Protein AF-0000000071102328 (afdb_homodimer)

pLDDT: mean 79.52, std 20.7, range [29.45, 98.06]

Sequence (268 aa):
MTSYRLHPMVTSLVLTVLVLYITIWPTRVEANGRLGCHVRQYLQYKAEKPGCRPQNLVLDACFGRCDTYEVPELEFPFKSSHHEMCSYHQVQLATIELDDCDPGVNRTYTYRNAKSCKCRNCTPFNTFCFGLSLMTSYRLHPMVTSLVLTVLVLYITIWPTRVEANGRLGCHVRQYLQYKAEKPGCRPQNLVLDACFGRCDTYEVPELEFPFKSSHHEMCSYHQVQLATIELDDCDPGVNRTYTYRNAKSCKCRNCTPFNTFCFGLSL

Secondary structure (DSSP, 8-state):
-------HHHHHHHHHHHHHHHH-S---------SEEEEEEEEEEEE--TTB--EEEEEEEEEEEEEEEEEE-SSTTSEEEEEEEEEEEEEEEEEEE-SSB-TT---EEEEEEEEEEEEEE--TTTTSB-----/-------HHHHHHHHHHHHHHHH-S---------SEEEEEEEEEEEE--TTB--EEEEEEEEEEEEEEEEEE-SSTTSEEEEEEEEEEEEEEEEEEE-SSB-TT---EEEEEEEEEEEEEE--TTTTSB-----

Nearest PDB structures (foldseek):
  8enf-assembly1_A  TM=7.183E-01  e=6.964E-04  Caenorhabditis elegans
  4nt5-assembly1_A-2  TM=7.684E-01  e=9.648E-04  Homo sapiens
  8enf-assembly1_B  TM=7.354E-01  e=3.437E-04  Caenorhabditis elegans
  8end-assembly1_B  TM=7.323E-01  e=6.596E-04  Caenorhabditis elegans
  5hk5-assembly2_E  TM=6.810E-01  e=1.136E-03  Mus musculus

Solvent-accessible surface area (backbone atoms only — not comparable to full-atom values): 15076 Å² total; per-residue (Å²): 135,84,78,81,75,74,56,70,65,60,55,48,50,51,48,51,51,51,50,50,54,59,62,62,43,73,70,72,68,71,64,78,72,54,85,36,37,35,68,39,81,37,69,84,42,68,49,75,50,95,67,36,58,72,42,80,40,79,38,34,19,18,40,23,27,21,62,15,25,25,40,73,41,91,54,92,88,39,49,47,56,46,50,30,32,16,28,77,66,38,75,39,82,45,77,47,72,56,63,71,51,45,92,89,54,82,42,72,43,76,46,67,26,42,72,35,35,33,65,35,73,45,29,59,88,76,52,34,13,49,36,67,75,123,134,84,75,79,72,72,56,69,64,58,56,48,51,51,49,50,52,49,50,49,55,60,63,61,43,75,70,72,68,71,62,78,70,54,84,36,36,36,68,38,80,36,68,83,42,66,50,76,49,94,68,37,56,73,42,79,39,78,38,36,19,18,40,25,28,19,62,16,25,25,40,71,41,90,54,92,89,38,50,47,54,46,47,29,31,16,28,77,66,37,74,40,84,43,76,46,71,57,63,71,52,45,91,89,53,83,42,72,44,76,47,66,26,42,73,34,35,33,64,37,74,44,29,59,86,77,50,33,12,47,41,65,74,121

InterPro domains:
  IPR001545 Gonadotropin, beta subunit [PTHR11515] (10-131)
  IPR001545 Gonadotropin, beta subunit [SM00068] (33-134)
  IPR001545 Gonadotropin, beta subunit [cd00069] (37-132)
  IPR006208 Glycoprotein hormone subunit beta [PF00007] (37-131)
  IPR029034 Cystine-knot cytokine [G3DSA:2.10.90.10] (30-133)
  IPR029034 Cystine-knot cytokine [SSF57501] (33-132)

Organism: Strongylocentrotus purpuratus (NCBI:txid7668)

Foldseek 3Di:
DPPPPDDPVVVVVVVVVVVVVVVPPPPPPCPVLPAWKWKDKDFADWDDDPQFDIDTDIAIAMDHDWDKDKDADDDPVRIAIWDWDKHADDKDKDWDFGPGGDPPDGRIDIDIHRPTIGTDTDPCVGNNDPRPPD/DPPPPDPPVVVVVVVVVVVVVVVPPPPPPCPVLDAWKWKDWDFADWDDDPQFDIDTDIAIAMDHDDDKDKDADDDPVRIAIWDWDKHADDKDKDWDFGPGGDPPDGRIDIDIHRPTIGTDTDPCVGNNDPRPPD

Radius of gyration: 29.56 Å; Cα contacts (8 Å, |Δi|>4): 550; chains: 2; bounding box: 39×87×91 Å

Structure (mmCIF, N/CA/C/O backbone):
data_AF-0000000071102328-model_v1
#
loop_
_entity.id
_entity.type
_entity.pdbx_description
1 polymer 'Putative glycoprotein hormone-beta5'
#
loop_
_atom_site.group_PDB
_atom_site.id
_atom_site.type_symbol
_atom_site.label_atom_id
_atom_site.label_alt_id
_atom_site.label_comp_id
_atom_site.label_asym_id
_atom_site.label_entity_id
_atom_site.label_seq_id
_atom_site.pdbx_PDB_ins_code
_atom_site.Cartn_x
_atom_site.Cartn_y
_atom_site.Cartn_z
_atom_site.occupancy
_atom_site.B_iso_or_equiv
_atom_site.auth_seq_id
_atom_site.auth_comp_id
_atom_site.auth_asym_id
_atom_site.auth_atom_id
_atom_site.pdbx_PDB_model_num
ATOM 1 N N . MET A 1 1 ? 1.504 44.719 -55.875 1 35.31 1 MET A N 1
ATOM 2 C CA . MET A 1 1 ? 1.487 44.25 -54.5 1 35.31 1 MET A CA 1
ATOM 3 C C . MET A 1 1 ? 0.057 44.094 -54 1 35.31 1 MET A C 1
ATOM 5 O O . MET A 1 1 ? -0.632 45.062 -53.719 1 35.31 1 MET A O 1
ATOM 9 N N . THR A 1 2 ? -0.724 43.188 -54.562 1 44.22 2 THR A N 1
ATOM 10 C CA . THR A 1 2 ? -2.117 42.844 -54.312 1 44.22 2 THR A CA 1
ATOM 11 C C . THR A 1 2 ? -2.289 42.312 -52.875 1 44.22 2 THR A C 1
ATOM 13 O O . THR A 1 2 ? -1.657 41.344 -52.5 1 44.22 2 THR A O 1
ATOM 16 N N . SER A 1 3 ? -2.572 43.219 -51.906 1 45.94 3 SER A N 1
ATOM 17 C CA . SER A 1 3 ? -2.887 43 -50.5 1 45.94 3 SER A CA 1
ATOM 18 C C . SER A 1 3 ? -4.094 42.062 -50.375 1 45.94 3 SER A C 1
ATOM 20 O O . SER A 1 3 ? -5.164 42.344 -50.906 1 45.94 3 SER A O 1
ATOM 22 N N . TYR A 1 4 ? -3.906 40.781 -50.469 1 48.66 4 TYR A N 1
ATOM 23 C CA . TYR A 1 4 ? -4.926 39.812 -50.094 1 48.66 4 TYR A CA 1
ATOM 24 C C . TYR A 1 4 ? -5.496 40.125 -48.719 1 48.66 4 TYR A C 1
ATOM 26 O O . TYR A 1 4 ? -4.781 40.062 -47.719 1 48.66 4 TYR A O 1
ATOM 34 N N . ARG A 1 5 ? -6.457 41.125 -48.594 1 51.16 5 ARG A N 1
ATOM 35 C CA . ARG A 1 5 ? -7.227 41.438 -47.375 1 51.16 5 ARG A CA 1
ATOM 36 C C . ARG A 1 5 ? -8.031 40.219 -46.938 1 51.16 5 ARG A C 1
ATOM 38 O O . ARG A 1 5 ? -8.922 39.75 -47.656 1 51.16 5 ARG A O 1
ATOM 45 N N . LEU A 1 6 ? -7.496 39.375 -46.25 1 55.34 6 LEU A N 1
ATOM 46 C CA . LEU A 1 6 ? -8.25 38.312 -45.594 1 55.34 6 LEU A CA 1
ATOM 47 C C . LEU A 1 6 ? -9.492 38.875 -44.906 1 55.34 6 LEU A C 1
ATOM 49 O O . LEU A 1 6 ? -9.445 39.938 -44.281 1 55.34 6 LEU A O 1
ATOM 53 N N . HIS A 1 7 ? -10.594 38.5 -45.406 1 63.38 7 HIS A N 1
ATOM 54 C CA . HIS A 1 7 ? -11.883 38.938 -44.875 1 63.38 7 HIS A CA 1
ATOM 55 C C . HIS A 1 7 ? -11.922 38.844 -43.344 1 63.38 7 HIS A C 1
ATOM 57 O O . HIS A 1 7 ? -11.492 37.812 -42.781 1 63.38 7 HIS A O 1
ATOM 63 N N . PRO A 1 8 ? -12.25 39.969 -42.625 1 76.12 8 PRO A N 1
ATOM 64 C CA . PRO A 1 8 ? -12.289 40.094 -41.188 1 76.12 8 PRO A CA 1
ATOM 65 C C . PRO A 1 8 ? -13.117 38.969 -40.531 1 76.12 8 PRO A C 1
ATOM 67 O O . PRO A 1 8 ? -12.836 38.562 -39.406 1 76.12 8 PRO A O 1
ATOM 70 N N . MET A 1 9 ? -13.953 38.312 -41.281 1 67.94 9 MET A N 1
ATOM 71 C CA . MET A 1 9 ? -14.805 37.281 -40.719 1 67.94 9 MET A CA 1
ATOM 72 C C . MET A 1 9 ? -14.023 35.969 -40.531 1 67.94 9 MET A C 1
ATOM 74 O O . MET A 1 9 ? -14.211 35.281 -39.531 1 67.94 9 MET A O 1
ATOM 78 N N . VAL A 1 10 ? -13.141 35.75 -41.531 1 69.62 10 VAL A N 1
ATOM 79 C CA . VAL A 1 10 ? -12.367 34.531 -41.438 1 69.62 10 VAL A CA 1
ATOM 80 C C . VAL A 1 10 ? -11.336 34.625 -40.312 1 69.62 10 VAL A C 1
ATOM 82 O O . VAL A 1 10 ? -11.109 33.656 -39.594 1 69.62 10 VAL A O 1
ATOM 85 N N . THR A 1 11 ? -10.82 35.875 -40.156 1 73.38 11 THR A N 1
ATOM 86 C CA . THR A 1 11 ? -9.844 36.062 -39.094 1 73.38 11 THR A CA 1
ATOM 87 C C . THR A 1 11 ? -10.508 35.969 -37.719 1 73.38 11 THR A C 1
ATOM 89 O O . THR A 1 11 ? -9.93 35.406 -36.781 1 73.38 11 THR A O 1
ATOM 92 N N . SER A 1 12 ? -11.703 36.406 -37.656 1 75.5 12 SER A N 1
ATOM 93 C CA . SER A 1 12 ? -12.438 36.312 -36.406 1 75.5 12 SER A CA 1
ATOM 94 C C . SER A 1 12 ? -12.812 34.875 -36.062 1 75.5 12 SER A C 1
ATOM 96 O O . SER A 1 12 ? -12.727 34.469 -34.906 1 75.5 12 SER A O 1
ATOM 98 N N . LEU A 1 13 ? -13.133 34.125 -37.094 1 70.19 13 LEU A N 1
ATOM 99 C CA . LEU A 1 13 ? -13.508 32.75 -36.875 1 70.19 13 LEU A CA 1
ATOM 100 C C . LEU A 1 13 ? -12.305 31.906 -36.469 1 70.19 13 LEU A C 1
ATOM 102 O O . LEU A 1 13 ? -12.406 31.062 -35.562 1 70.19 13 LEU A O 1
ATOM 106 N N . VAL A 1 14 ? -11.164 32.219 -37 1 66.5 14 VAL A N 1
ATOM 107 C CA . VAL A 1 14 ? -9.93 31.531 -36.656 1 66.5 14 VAL A CA 1
ATOM 108 C C . VAL A 1 14 ? -9.516 31.891 -35.219 1 66.5 14 VAL A C 1
ATOM 110 O O . VAL A 1 14 ? -9.109 31.016 -34.469 1 66.5 14 VAL A O 1
ATOM 113 N N . LEU A 1 15 ? -9.75 33.125 -34.906 1 70.5 15 LEU A N 1
ATOM 114 C CA . LEU A 1 15 ? -9.398 33.562 -33.562 1 70.5 15 LEU A CA 1
ATOM 115 C C . LEU A 1 15 ? -10.328 32.938 -32.531 1 70.5 15 LEU A C 1
ATOM 117 O O . LEU A 1 15 ? -9.883 32.5 -31.453 1 70.5 15 LEU A O 1
ATOM 121 N N . THR A 1 16 ? -11.578 32.844 -32.875 1 72 16 THR A N 1
ATOM 122 C CA . THR A 1 16 ? -12.547 32.219 -31.969 1 72 16 THR A CA 1
ATOM 123 C C . THR A 1 16 ? -12.273 30.734 -31.812 1 72 16 THR A C 1
ATOM 125 O O . THR A 1 16 ? -12.344 30.188 -30.703 1 72 16 THR A O 1
ATOM 128 N N . VAL A 1 17 ? -11.938 30.078 -32.844 1 63.31 17 VAL A N 1
ATOM 129 C CA . VAL A 1 17 ? -11.625 28.656 -32.781 1 63.31 17 VAL A CA 1
ATOM 130 C C . VAL A 1 17 ? -10.328 28.438 -32 1 63.31 17 VAL A C 1
ATOM 132 O O . VAL A 1 17 ? -10.227 27.5 -31.219 1 63.31 17 VAL A O 1
ATOM 135 N N . LEU A 1 18 ? -9.375 29.344 -32.156 1 60.31 18 LEU A N 1
ATOM 136 C CA . LEU A 1 18 ? -8.125 29.281 -31.406 1 60.31 18 LEU A CA 1
ATOM 137 C C . LEU A 1 18 ? -8.383 29.516 -29.922 1 60.31 18 LEU A C 1
ATOM 139 O O . LEU A 1 18 ? -7.828 28.812 -29.078 1 60.31 18 LEU A O 1
ATOM 143 N N . VAL A 1 19 ? -9.242 30.438 -29.531 1 59.91 19 VAL A N 1
ATOM 144 C CA . VAL A 1 19 ? -9.586 30.734 -28.141 1 59.91 19 VAL A CA 1
ATOM 145 C C . VAL A 1 19 ? -10.375 29.562 -27.547 1 59.91 19 VAL A C 1
ATOM 147 O O . VAL A 1 19 ? -10.125 29.156 -26.406 1 59.91 19 VAL A O 1
ATOM 150 N N . LEU A 1 20 ? -11.289 29.016 -28.266 1 56.88 20 LEU A N 1
ATOM 151 C CA . LEU A 1 20 ? -12.039 27.859 -27.797 1 56.88 20 LEU A CA 1
ATOM 152 C C . LEU A 1 20 ? -11.125 26.656 -27.609 1 56.88 20 LEU A C 1
ATOM 154 O O . LEU A 1 20 ? -11.281 25.906 -26.641 1 56.88 20 LEU A O 1
ATOM 158 N N . TYR A 1 21 ? -10.203 26.531 -28.516 1 52.28 21 TYR A N 1
ATOM 159 C CA . TYR A 1 21 ? -9.219 25.453 -28.359 1 52.28 21 TYR A CA 1
ATOM 160 C C . TYR A 1 21 ? -8.352 25.672 -27.125 1 52.28 21 TYR A C 1
ATOM 162 O O . TYR A 1 21 ? -8.039 24.719 -26.406 1 52.28 21 TYR A O 1
ATOM 170 N N . ILE A 1 22 ? -8.008 26.891 -26.797 1 51.34 22 ILE A N 1
ATOM 171 C CA . ILE A 1 22 ? -7.188 27.219 -25.625 1 51.34 22 ILE A CA 1
ATOM 172 C C . ILE A 1 22 ? -8 27.016 -24.359 1 51.34 22 ILE A C 1
ATOM 174 O O . ILE A 1 22 ? -7.48 26.531 -23.344 1 51.34 22 ILE A O 1
ATOM 178 N N . THR A 1 23 ? -9.227 27.422 -24.406 1 48.41 23 THR A N 1
ATOM 179 C CA . THR A 1 23 ? -10.008 27.328 -23.172 1 48.41 23 THR A CA 1
ATOM 180 C C . THR A 1 23 ? -10.422 25.891 -22.906 1 48.41 23 THR A C 1
ATOM 182 O O . THR A 1 23 ? -10.688 25.516 -21.766 1 48.41 23 THR A O 1
ATOM 185 N N . ILE A 1 24 ? -10.75 25.219 -23.969 1 45.81 24 ILE A N 1
ATOM 186 C CA . ILE A 1 24 ? -11.109 23.828 -23.734 1 45.81 24 ILE A CA 1
ATOM 187 C C . ILE A 1 24 ? -9.875 23.031 -23.328 1 45.81 24 ILE A C 1
ATOM 189 O O . ILE A 1 24 ? -9.422 22.156 -24.062 1 45.81 24 ILE A O 1
ATOM 193 N N . TRP A 1 25 ? -8.789 23.688 -23.094 1 38.78 25 TRP A N 1
ATOM 194 C CA . TRP A 1 25 ? -7.77 22.891 -22.406 1 38.78 25 TRP A CA 1
ATOM 195 C C . TRP A 1 25 ? -8.352 22.172 -21.203 1 38.78 25 TRP A C 1
ATOM 197 O O . TRP A 1 25 ? -9.039 22.797 -20.375 1 38.78 25 TRP A O 1
ATOM 207 N N . PRO A 1 26 ? -8.789 20.891 -21.391 1 38.91 26 PRO A N 1
ATOM 208 C CA . PRO A 1 26 ? -9.242 20.266 -20.141 1 38.91 26 PRO A CA 1
ATOM 209 C C . PRO A 1 26 ? -8.477 20.766 -18.922 1 38.91 26 PRO A C 1
ATOM 211 O O . PRO A 1 26 ? -7.258 20.953 -18.984 1 38.91 26 PRO A O 1
ATOM 214 N N . THR A 1 27 ? -8.961 21.688 -18.172 1 36.91 27 THR A N 1
ATOM 215 C CA . THR A 1 27 ? -8.453 21.766 -16.812 1 36.91 27 THR A CA 1
ATOM 216 C C . THR A 1 27 ? -8.094 20.391 -16.281 1 36.91 27 THR A C 1
ATOM 218 O O . THR A 1 27 ? -8.922 19.469 -16.312 1 36.91 27 THR A O 1
ATOM 221 N N . ARG A 1 28 ? -6.918 19.906 -16.594 1 32.88 28 ARG A N 1
ATOM 222 C CA . ARG A 1 28 ? -6.414 18.781 -15.828 1 32.88 28 ARG A CA 1
ATOM 223 C C . ARG A 1 28 ? -6.926 18.812 -14.391 1 32.88 28 ARG A C 1
ATOM 225 O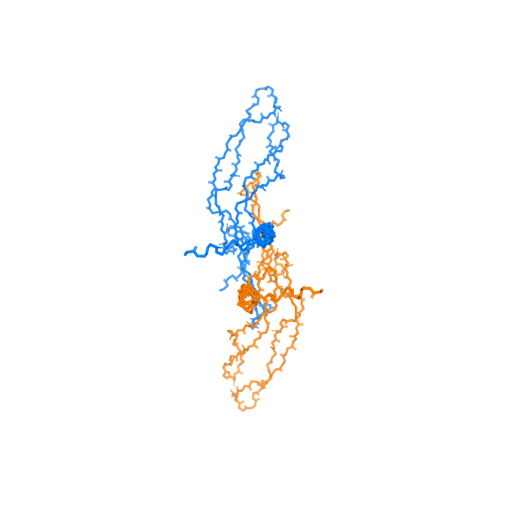 O . ARG A 1 28 ? -6.551 19.688 -13.617 1 32.88 28 ARG A O 1
ATOM 232 N N . VAL A 1 29 ? -8.297 18.812 -14.227 1 34.19 29 VAL A N 1
ATOM 233 C CA . VAL A 1 29 ? -8.57 18.453 -12.836 1 34.19 29 VAL A CA 1
ATOM 234 C C . VAL A 1 29 ? -7.422 17.609 -12.281 1 34.19 29 VAL A C 1
ATOM 236 O O . VAL A 1 29 ? -7.023 16.609 -12.883 1 34.19 29 VAL A O 1
ATOM 239 N N . GLU A 1 30 ? -6.535 18.234 -11.609 1 33.75 30 GLU A N 1
ATOM 240 C CA . GLU A 1 30 ? -5.602 17.5 -10.758 1 33.75 30 GLU A CA 1
ATOM 241 C C . GLU A 1 30 ? -6.305 16.391 -10 1 33.75 30 GLU A C 1
ATOM 243 O O . GLU A 1 30 ? -6.938 16.625 -8.969 1 33.75 30 GLU A O 1
ATOM 248 N N . ALA A 1 31 ? -7.324 15.781 -10.469 1 36.31 31 ALA A N 1
ATOM 249 C CA . ALA A 1 31 ? -7.598 14.539 -9.75 1 36.31 31 ALA A CA 1
ATOM 250 C C . ALA A 1 31 ? -6.316 13.953 -9.164 1 36.31 31 ALA A C 1
ATOM 252 O O . ALA A 1 31 ? -5.418 13.547 -9.898 1 36.31 31 ALA A O 1
ATOM 253 N N . ASN A 1 32 ? -5.707 14.578 -8.164 1 39 32 ASN A N 1
ATOM 254 C CA . ASN A 1 32 ? -4.465 14.125 -7.551 1 39 32 ASN A CA 1
ATOM 255 C C . ASN A 1 32 ? -4.332 12.609 -7.613 1 39 32 ASN A C 1
ATOM 257 O O . ASN A 1 32 ? -4.715 11.906 -6.672 1 39 32 ASN A O 1
ATOM 261 N N . GLY A 1 33 ? -5 12.016 -8.266 1 47.72 33 GLY A N 1
ATOM 262 C CA . GLY A 1 33 ? -4.715 10.648 -8.68 1 47.72 33 GLY A CA 1
ATOM 263 C C . GLY A 1 33 ? -3.248 10.414 -9 1 47.72 33 GLY A C 1
ATOM 264 O O . GLY A 1 33 ? -2.92 9.734 -9.969 1 47.72 33 GLY A O 1
ATOM 265 N N . ARG A 1 34 ? -2.518 11.305 -8.523 1 51 34 ARG A N 1
ATOM 266 C CA . ARG A 1 34 ? -1.099 11.352 -8.867 1 51 34 ARG A CA 1
ATOM 267 C C . ARG A 1 34 ? -0.396 10.055 -8.492 1 51 34 ARG A C 1
ATOM 269 O O . ARG A 1 34 ? -0.604 9.523 -7.395 1 51 34 ARG A O 1
ATOM 276 N N . LEU A 1 35 ? 0.006 9.438 -9.391 1 71.56 35 LEU A N 1
ATOM 277 C CA . LEU A 1 35 ? 0.948 8.344 -9.18 1 71.56 35 LEU A CA 1
ATOM 278 C C . LEU A 1 35 ? 2.084 8.781 -8.258 1 71.56 35 LEU A C 1
ATOM 280 O O . LEU A 1 35 ? 2.576 9.906 -8.359 1 71.56 35 LEU A O 1
ATOM 284 N N . GLY A 1 36 ? 2.17 7.977 -7.141 1 86.31 36 GLY A N 1
ATOM 285 C CA . GLY A 1 36 ? 3.285 8.195 -6.238 1 86.31 36 GLY A CA 1
ATOM 286 C C . GLY A 1 36 ? 2.852 8.633 -4.852 1 86.31 36 GLY A C 1
ATOM 287 O O . GLY A 1 36 ? 1.746 8.312 -4.41 1 86.31 36 GLY A O 1
ATOM 288 N N . CYS A 1 37 ? 3.68 9.188 -4.125 1 94.56 37 CYS A N 1
ATOM 289 C CA . CYS A 1 37 ? 3.574 9.57 -2.719 1 94.56 37 CYS A CA 1
ATOM 290 C C . CYS A 1 37 ? 3.932 11.039 -2.523 1 94.56 37 CYS A C 1
ATOM 292 O O . CYS A 1 37 ? 5.023 11.469 -2.896 1 94.56 37 CYS A O 1
ATOM 294 N N . HIS A 1 38 ? 2.928 11.852 -1.91 1 96.19 38 HIS A N 1
ATOM 295 C CA . HIS A 1 38 ? 3.088 13.305 -1.865 1 96.19 38 HIS A CA 1
ATOM 296 C C . HIS A 1 38 ? 2.67 13.859 -0.509 1 96.19 38 HIS A C 1
ATOM 298 O O . HIS A 1 38 ? 1.871 13.25 0.201 1 96.19 38 HIS A O 1
ATOM 304 N N . VAL A 1 39 ? 3.283 15.078 -0.231 1 97.69 39 VAL A N 1
ATOM 305 C CA . VAL A 1 39 ? 2.859 15.82 0.95 1 97.69 39 VAL A CA 1
ATOM 306 C C . VAL A 1 39 ? 1.492 16.453 0.697 1 97.69 39 VAL A C 1
ATOM 308 O O . VAL A 1 39 ? 1.28 17.094 -0.333 1 97.69 39 VAL A O 1
ATOM 311 N N . ARG A 1 40 ? 0.603 16.219 1.602 1 97.06 40 ARG A N 1
ATOM 312 C CA . ARG A 1 40 ? -0.713 16.844 1.572 1 97.06 40 ARG A CA 1
ATOM 313 C C . ARG A 1 40 ? -1.139 17.297 2.967 1 97.06 40 ARG A C 1
ATOM 315 O O . ARG A 1 40 ? -0.642 16.781 3.969 1 97.06 40 ARG A O 1
ATOM 322 N N . GLN A 1 41 ? -2.072 18.188 2.934 1 96.25 41 GLN A N 1
ATOM 323 C CA . GLN A 1 41 ? -2.559 18.688 4.215 1 96.25 41 GLN A CA 1
ATOM 324 C C . GLN A 1 41 ? -3.471 17.672 4.891 1 96.25 41 GLN A C 1
ATOM 326 O O . GLN A 1 41 ? -4.293 17.031 4.23 1 96.25 41 GLN A O 1
ATOM 331 N N . TYR A 1 42 ? -3.27 17.531 6.129 1 96.44 42 TYR A N 1
ATOM 332 C CA . TYR A 1 42 ? -4.105 16.719 7.016 1 96.44 42 TYR A CA 1
ATOM 333 C C . TYR A 1 42 ? -4.883 17.609 7.98 1 96.44 42 TYR A C 1
ATOM 335 O O . TYR A 1 42 ? -4.293 18.266 8.844 1 96.44 42 TYR A O 1
ATOM 343 N N . LEU A 1 43 ? -6.168 17.516 7.941 1 95.5 43 LEU A N 1
ATOM 344 C CA . LEU A 1 43 ? -7 18.516 8.617 1 95.5 43 LEU A CA 1
ATOM 345 C C . LEU A 1 43 ? -7.645 17.922 9.867 1 95.5 43 LEU A C 1
ATOM 347 O O . LEU A 1 43 ? -8.242 18.656 10.664 1 95.5 43 LEU A O 1
ATOM 351 N N . GLN A 1 44 ? -7.496 16.641 10.078 1 93.75 44 GLN A N 1
ATOM 352 C CA . GLN A 1 44 ? -8.242 15.984 11.156 1 93.75 44 GLN A CA 1
ATOM 353 C C . GLN A 1 44 ? -7.383 15.844 12.406 1 93.75 44 GLN A C 1
ATOM 355 O O . GLN A 1 44 ? -7.781 15.18 13.367 1 93.75 44 GLN A O 1
ATOM 360 N N . TYR A 1 45 ? -6.312 16.484 12.477 1 94.94 45 TYR A N 1
ATOM 361 C CA . TYR A 1 45 ? -5.426 16.328 13.625 1 94.94 45 TYR A CA 1
ATOM 362 C C . TYR A 1 45 ? -5.887 17.203 14.789 1 94.94 45 TYR A C 1
ATOM 364 O O . TYR A 1 45 ? -6.148 18.391 14.609 1 94.94 45 TYR A O 1
ATOM 372 N N . LYS A 1 46 ? -5.895 16.578 15.953 1 94.81 46 LYS A N 1
ATOM 373 C CA . LYS A 1 46 ? -6.273 17.297 17.172 1 94.81 46 LYS A CA 1
ATOM 374 C C . LYS A 1 46 ? -5.121 17.344 18.172 1 94.81 46 LYS A C 1
ATOM 376 O O . LYS A 1 46 ? -4.68 16.312 18.656 1 94.81 46 LYS A O 1
ATOM 381 N N . ALA A 1 47 ? -4.695 18.547 18.422 1 95.25 47 ALA A N 1
ATOM 382 C CA . ALA A 1 47 ? -3.672 18.734 19.453 1 95.25 47 ALA A CA 1
ATOM 383 C C . ALA A 1 47 ? -4.273 18.625 20.844 1 95.25 47 ALA A C 1
ATOM 385 O O . ALA A 1 47 ? -5.238 19.328 21.172 1 95.25 47 ALA A O 1
ATOM 386 N N . GLU A 1 48 ? -3.709 17.766 21.625 1 94.5 48 GLU A N 1
ATOM 387 C CA . GLU A 1 48 ? -4.184 17.578 22.984 1 94.5 48 GLU A CA 1
ATOM 388 C C . GLU A 1 48 ? -3.039 17.688 23.984 1 94.5 48 GLU A C 1
ATOM 390 O O . GLU A 1 48 ? -1.961 17.141 23.781 1 94.5 48 GLU A O 1
ATOM 395 N N . LYS A 1 49 ? -3.297 18.453 25.016 1 94.12 49 LYS A N 1
ATOM 396 C CA . LYS A 1 4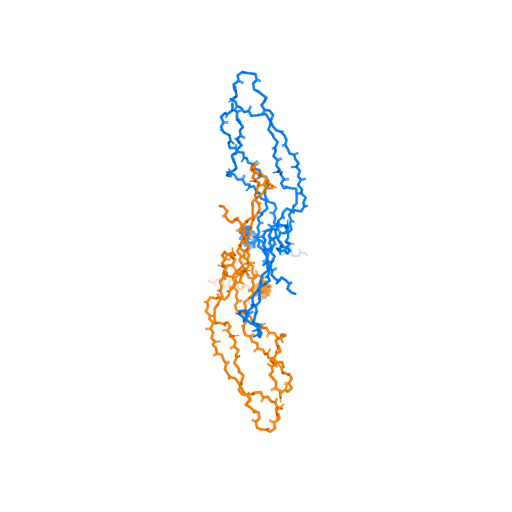9 ? -2.361 18.672 26.125 1 94.12 49 LYS A CA 1
ATOM 397 C C . LYS A 1 49 ? -3.1 18.906 27.438 1 94.12 49 LYS A C 1
ATOM 399 O O . LYS A 1 49 ? -4.047 19.703 27.484 1 94.12 49 LYS A O 1
ATOM 404 N N . PRO A 1 50 ? -2.699 18.156 28.5 1 94.75 50 PRO A N 1
ATOM 405 C CA . PRO A 1 50 ? -3.387 18.375 29.766 1 94.75 50 PRO A CA 1
ATOM 406 C C . PRO A 1 50 ? -3.422 19.859 30.156 1 94.75 50 PRO A C 1
ATOM 408 O O . PRO A 1 50 ? -2.393 20.531 30.125 1 94.75 50 PRO A O 1
ATOM 411 N N . GLY A 1 51 ? -4.598 20.297 30.609 1 97.19 51 GLY A N 1
ATOM 412 C CA . GLY A 1 51 ? -4.766 21.672 31.031 1 97.19 51 GLY A CA 1
ATOM 413 C C . GLY A 1 51 ? -5.164 22.594 29.906 1 97.19 51 GLY A C 1
ATOM 414 O O . GLY A 1 51 ? -5.43 23.781 30.125 1 97.19 51 GLY A O 1
ATOM 415 N N . CYS A 1 52 ? -5.145 22.094 28.672 1 97.19 52 CYS A N 1
ATOM 416 C CA . CYS A 1 52 ? -5.559 22.875 27.516 1 97.19 52 CYS A CA 1
ATOM 417 C C . CYS A 1 52 ? -6.766 22.25 26.828 1 97.19 52 CYS A C 1
ATOM 419 O O . CYS A 1 52 ? -6.93 21.031 26.859 1 97.19 52 CYS A O 1
ATOM 421 N N . ARG A 1 53 ? -7.617 23.141 26.25 1 96 53 ARG A N 1
ATOM 422 C CA . ARG A 1 53 ? -8.688 22.609 25.406 1 96 53 ARG A CA 1
ATOM 423 C C . ARG A 1 53 ? -8.125 22.062 24.094 1 96 53 ARG A C 1
ATOM 425 O O . ARG A 1 53 ? -7.23 22.656 23.5 1 96 53 ARG A O 1
ATOM 432 N N . PRO A 1 54 ? -8.656 20.953 23.672 1 95.81 54 PRO A N 1
ATOM 433 C CA . PRO A 1 54 ? -8.203 20.406 22.391 1 95.81 54 PRO A CA 1
ATOM 434 C C . PRO A 1 54 ? -8.383 21.391 21.234 1 95.81 54 PRO A C 1
ATOM 436 O O . PRO A 1 54 ? -9.375 22.125 21.203 1 95.81 54 PRO A O 1
ATOM 439 N N . GLN A 1 55 ? -7.379 21.438 20.312 1 95.75 55 GLN A N 1
ATOM 440 C CA . GLN A 1 55 ? -7.41 22.344 19.172 1 95.75 55 GLN A CA 1
ATOM 441 C C . GLN A 1 55 ? -7.141 21.594 17.875 1 95.75 55 GLN A C 1
ATOM 443 O O . GLN A 1 55 ? -6.211 20.781 17.797 1 95.75 55 GLN A O 1
ATOM 448 N N . ASN A 1 56 ? -7.906 21.906 16.859 1 94.56 56 ASN A N 1
ATOM 449 C CA . ASN A 1 56 ? -7.664 21.328 15.539 1 94.56 56 ASN A CA 1
ATOM 450 C C . ASN A 1 56 ? -6.496 22.016 14.836 1 94.56 56 ASN A C 1
ATOM 452 O O . ASN A 1 56 ? -6.418 23.25 14.805 1 94.56 56 ASN A O 1
ATOM 456 N N . LEU A 1 57 ? -5.625 21.156 14.312 1 94.88 57 LEU A N 1
ATOM 457 C CA . LEU A 1 57 ? -4.488 21.688 13.562 1 94.88 57 LEU A CA 1
ATOM 458 C C . LEU A 1 57 ? -4.488 21.172 12.125 1 94.88 57 LEU A C 1
ATOM 460 O O . LEU A 1 57 ? -4.945 20.047 11.867 1 94.88 57 LEU A O 1
ATOM 464 N N . VAL A 1 58 ? -4.039 22.031 11.234 1 95.12 58 VAL A N 1
ATOM 465 C CA . VAL A 1 58 ? -3.756 21.641 9.859 1 95.12 58 VAL A CA 1
ATOM 466 C C . VAL A 1 58 ? -2.262 21.359 9.703 1 95.12 58 VAL A C 1
ATOM 468 O O . VAL A 1 58 ? -1.437 22.25 9.898 1 95.12 58 VAL A O 1
ATOM 471 N N . LEU A 1 59 ? -1.97 20.109 9.359 1 95.81 59 LEU A N 1
ATOM 472 C CA . LEU A 1 59 ? 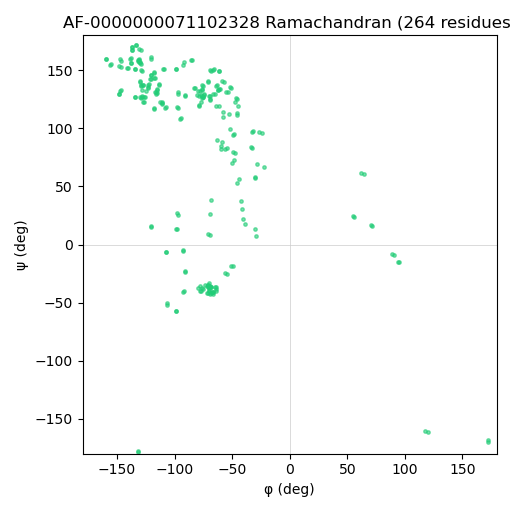-0.558 19.781 9.227 1 95.81 59 LEU A CA 1
ATOM 473 C C . LEU A 1 59 ? -0.295 19.062 7.902 1 95.81 59 LEU A C 1
ATOM 475 O O . LEU A 1 59 ? -1.233 18.672 7.203 1 95.81 59 LEU A O 1
ATOM 479 N N . ASP A 1 60 ? 1.031 18.969 7.645 1 96.88 60 ASP A N 1
ATOM 480 C CA . ASP A 1 60 ? 1.438 18.25 6.445 1 96.88 60 ASP A CA 1
ATOM 481 C C . ASP A 1 60 ? 1.677 16.766 6.754 1 96.88 60 ASP A C 1
ATOM 483 O O . ASP A 1 60 ? 2.391 16.438 7.703 1 96.88 60 ASP A O 1
ATOM 487 N N . ALA A 1 61 ? 1.036 15.961 5.953 1 97.31 61 ALA A N 1
ATOM 488 C CA . ALA A 1 61 ? 1.194 14.516 6.059 1 97.31 61 ALA A CA 1
ATOM 489 C C . ALA A 1 61 ? 1.454 13.891 4.691 1 97.31 61 ALA A C 1
ATOM 491 O O . ALA A 1 61 ? 1.77 14.594 3.729 1 97.31 61 ALA A O 1
ATOM 492 N N . CYS A 1 62 ? 1.554 12.523 4.723 1 96 62 CYS A N 1
ATOM 493 C CA . CYS A 1 62 ? 1.901 11.844 3.477 1 96 62 CYS A CA 1
ATOM 494 C C . CYS A 1 62 ? 0.733 11.008 2.965 1 96 62 CYS A C 1
ATOM 496 O O . CYS A 1 62 ? 0.197 10.172 3.691 1 96 62 CYS A O 1
ATOM 498 N N . PHE A 1 63 ? 0.327 11.305 1.734 1 95.25 63 PHE A N 1
ATOM 499 C CA . PHE A 1 63 ? -0.741 10.586 1.049 1 95.25 63 PHE A CA 1
ATOM 500 C C . PHE A 1 63 ? -0.305 10.172 -0.352 1 95.25 63 PHE A C 1
ATOM 502 O O . PHE A 1 63 ? 0.365 10.938 -1.049 1 95.25 63 PHE A O 1
ATOM 509 N N . GLY A 1 64 ? -0.758 8.938 -0.646 1 93.88 64 GLY A N 1
ATOM 510 C CA . GLY A 1 64 ? -0.439 8.547 -2.008 1 93.88 64 GLY A CA 1
ATOM 511 C C . GLY A 1 64 ? -0.771 7.094 -2.303 1 93.88 64 GLY A C 1
ATOM 512 O O . GLY A 1 64 ? -1.571 6.48 -1.595 1 93.88 64 GLY A O 1
ATOM 513 N N . ARG A 1 65 ? -0.286 6.711 -3.434 1 92.75 65 ARG A N 1
ATOM 514 C CA . ARG A 1 65 ? -0.445 5.348 -3.932 1 92.75 65 ARG A CA 1
ATOM 515 C C . ARG A 1 65 ? 0.897 4.762 -4.359 1 92.75 65 ARG A C 1
ATOM 517 O O . ARG A 1 65 ? 1.652 5.398 -5.098 1 92.75 65 ARG A O 1
ATOM 524 N N . CYS A 1 66 ? 1.197 3.598 -3.793 1 91.19 66 CYS A N 1
ATOM 525 C CA . CYS A 1 66 ? 2.484 2.959 -4.043 1 91.19 66 CYS A CA 1
ATOM 526 C C . CYS A 1 66 ? 2.299 1.584 -4.676 1 91.19 66 CYS A C 1
ATOM 528 O O . CYS A 1 66 ? 1.212 1.006 -4.605 1 91.19 66 CYS A O 1
ATOM 530 N N . ASP A 1 67 ? 3.393 1.178 -5.293 1 90.69 67 ASP A N 1
ATOM 531 C CA . ASP A 1 67 ? 3.334 -0.104 -5.988 1 90.69 67 ASP A CA 1
ATOM 532 C C . ASP A 1 67 ? 3.111 -1.252 -5.008 1 90.69 67 ASP A C 1
ATOM 534 O O . ASP A 1 67 ? 3.812 -1.358 -3.998 1 90.69 67 ASP A O 1
ATOM 538 N N . THR A 1 68 ? 2.137 -2.066 -5.332 1 90.81 68 THR A N 1
ATOM 539 C CA . THR A 1 68 ? 1.848 -3.277 -4.574 1 90.81 68 THR A CA 1
ATOM 540 C C . THR A 1 68 ? 1.459 -4.422 -5.504 1 90.81 68 THR A C 1
ATOM 542 O O . THR A 1 68 ? 0.993 -4.188 -6.621 1 90.81 68 THR A O 1
ATOM 545 N N . TYR A 1 69 ? 1.763 -5.629 -5.004 1 91.19 69 TYR A N 1
ATOM 546 C CA . TYR A 1 69 ? 1.345 -6.766 -5.816 1 91.19 69 TYR A CA 1
ATOM 547 C C . TYR A 1 69 ? 1.269 -8.031 -4.973 1 91.19 69 TYR A C 1
ATOM 549 O O . TYR A 1 69 ? 1.832 -8.094 -3.879 1 91.19 69 TYR A O 1
ATOM 557 N N . GLU A 1 70 ? 0.519 -8.922 -5.523 1 92.5 70 GLU A N 1
ATOM 558 C CA . GLU A 1 70 ? 0.343 -10.258 -4.945 1 92.5 70 GLU A CA 1
ATOM 559 C C . GLU A 1 70 ? 0.454 -11.336 -6.016 1 92.5 70 GLU A C 1
ATOM 561 O O . GLU A 1 70 ? -0.2 -11.258 -7.059 1 92.5 70 GLU A O 1
ATOM 566 N N . VAL A 1 71 ? 1.402 -12.344 -5.691 1 92.69 71 VAL A N 1
ATOM 567 C CA . VAL A 1 71 ? 1.691 -13.367 -6.691 1 92.69 71 VAL A CA 1
ATOM 568 C C . VAL A 1 71 ? 1.592 -14.75 -6.059 1 92.69 71 VAL A C 1
ATOM 570 O O . VAL A 1 71 ? 1.677 -14.891 -4.836 1 92.69 71 VAL A O 1
ATOM 573 N N . PRO A 1 72 ? 1.342 -15.742 -6.949 1 91.5 72 PRO A N 1
ATOM 574 C CA . PRO A 1 72 ? 1.268 -17.094 -6.406 1 91.5 72 PRO A CA 1
ATOM 575 C C . PRO A 1 72 ? 2.619 -17.609 -5.914 1 91.5 72 PRO A C 1
ATOM 577 O O . PRO A 1 72 ? 3.664 -17.188 -6.422 1 91.5 72 PRO A O 1
ATOM 580 N N . GLU A 1 73 ? 2.482 -18.469 -4.883 1 88.62 73 GLU A N 1
ATOM 581 C CA . GLU A 1 73 ? 3.623 -19.203 -4.34 1 88.62 73 GLU A CA 1
ATOM 582 C C . GLU A 1 73 ? 3.309 -20.688 -4.188 1 88.62 73 GLU A C 1
ATOM 584 O O . GLU A 1 73 ? 2.141 -21.078 -4.109 1 88.62 73 GLU A O 1
ATOM 589 N N . LEU A 1 74 ? 4.422 -21.422 -4.137 1 85.25 74 LEU A N 1
ATOM 590 C CA . LEU A 1 74 ? 4.258 -22.859 -4.004 1 85.25 74 LEU A CA 1
ATOM 591 C C . LEU A 1 74 ? 3.916 -23.234 -2.566 1 85.25 74 LEU A C 1
ATOM 593 O O . LEU A 1 74 ? 3.057 -24.094 -2.332 1 85.25 74 LEU A O 1
ATOM 597 N N . GLU A 1 75 ? 4.539 -22.594 -1.667 1 83.94 75 GLU A N 1
ATOM 598 C CA . GLU A 1 75 ? 4.371 -22.922 -0.255 1 83.94 75 GLU A CA 1
ATOM 599 C C . GLU A 1 75 ? 3.156 -22.219 0.338 1 83.94 75 GLU A C 1
ATOM 601 O O . GLU A 1 75 ? 2.752 -21.156 -0.146 1 83.94 75 GLU A O 1
ATOM 606 N N . PHE A 1 76 ? 2.713 -22.859 1.484 1 84.12 76 PHE A N 1
ATOM 607 C CA . PHE A 1 76 ? 1.64 -22.219 2.23 1 84.12 76 PHE A CA 1
ATOM 608 C C . PHE A 1 76 ? 2.076 -20.844 2.727 1 84.12 76 PHE A C 1
ATOM 610 O O . PHE A 1 76 ? 3.203 -20.672 3.195 1 84.12 76 PHE A O 1
ATOM 617 N N . PRO A 1 77 ? 1.06 -19.828 2.473 1 84.31 77 PRO A N 1
ATOM 618 C CA . PRO A 1 77 ? -0.365 -19.828 2.131 1 84.31 77 PRO A CA 1
ATOM 619 C C . PRO A 1 77 ? -0.611 -19.656 0.632 1 84.31 77 PRO A C 1
ATOM 621 O O . PRO A 1 77 ? -1.662 -19.156 0.227 1 84.31 77 PRO A O 1
ATOM 624 N N . PHE A 1 78 ? 0.302 -20.047 -0.17 1 85.69 78 PHE A N 1
ATOM 625 C CA . PHE A 1 78 ? 0.248 -20.172 -1.623 1 85.69 78 PHE A CA 1
ATOM 626 C C . PHE A 1 78 ? 0.211 -18.781 -2.273 1 85.69 78 PHE A C 1
ATOM 628 O O . PHE A 1 78 ? -0.34 -18.625 -3.363 1 85.69 78 PHE A O 1
ATOM 635 N N . LYS A 1 79 ? 0.564 -17.844 -1.526 1 88.19 79 LYS A N 1
ATOM 636 C CA . LYS A 1 79 ? 0.698 -16.5 -2.064 1 88.19 79 LYS A CA 1
ATOM 637 C C . LYS A 1 79 ? 1.799 -15.727 -1.342 1 88.19 79 LYS A C 1
ATOM 639 O O . LYS A 1 79 ? 2.139 -16.047 -0.199 1 88.19 79 LYS A O 1
ATOM 644 N N . SER A 1 80 ? 2.361 -14.75 -2.107 1 86.75 80 SER A N 1
ATOM 645 C CA . SER A 1 80 ? 3.266 -13.758 -1.534 1 86.75 80 SER A CA 1
ATOM 646 C C . SER A 1 80 ? 2.824 -12.344 -1.881 1 86.75 80 SER A C 1
ATOM 648 O O . SER A 1 80 ? 2.381 -12.078 -3 1 86.75 80 SER A O 1
ATOM 650 N N . SER A 1 81 ? 2.887 -11.484 -0.884 1 87.38 81 SER A N 1
ATOM 651 C CA . SER A 1 81 ? 2.471 -10.094 -1.06 1 87.38 81 SER A CA 1
ATOM 652 C C . SER A 1 81 ? 3.654 -9.141 -0.932 1 87.38 81 SER A C 1
ATOM 654 O O . SER A 1 81 ? 4.52 -9.328 -0.074 1 87.38 81 SER A O 1
ATOM 656 N N . HIS A 1 82 ? 3.648 -8.18 -1.842 1 84.44 82 HIS A N 1
ATOM 657 C CA . HIS A 1 82 ? 4.633 -7.102 -1.83 1 84.44 82 HIS A CA 1
ATOM 658 C C . HIS A 1 82 ? 3.959 -5.734 -1.832 1 84.44 82 HIS A C 1
ATOM 660 O O . HIS A 1 82 ? 3.113 -5.457 -2.686 1 84.44 82 HIS A O 1
ATOM 666 N N . HIS A 1 83 ? 4.34 -4.992 -0.918 1 84.5 83 HIS A N 1
ATOM 667 C CA . HIS A 1 83 ? 3.645 -3.713 -0.856 1 84.5 83 HIS A CA 1
ATOM 668 C C . HIS A 1 83 ? 4.57 -2.605 -0.366 1 84.5 83 HIS A C 1
ATOM 670 O O . HIS A 1 83 ? 5.316 -2.793 0.599 1 84.5 83 HIS A O 1
ATOM 676 N N . GLU A 1 84 ? 4.504 -1.562 -1.089 1 86.62 84 GLU A N 1
ATOM 677 C CA . GLU A 1 84 ? 5.07 -0.293 -0.639 1 86.62 84 GLU A CA 1
ATOM 678 C C . GLU A 1 84 ? 3.992 0.615 -0.054 1 86.62 84 GLU A C 1
ATOM 680 O O . GLU A 1 84 ? 2.826 0.538 -0.448 1 86.62 84 GLU A O 1
ATOM 685 N N . MET A 1 85 ? 4.41 1.4 0.826 1 87.75 85 MET A N 1
ATOM 686 C CA . MET A 1 85 ? 3.482 2.322 1.474 1 87.75 85 MET A CA 1
ATOM 687 C C . MET A 1 85 ? 4.012 3.752 1.422 1 87.75 85 MET A C 1
ATOM 689 O O . MET A 1 85 ? 5.219 3.977 1.511 1 87.75 85 MET A O 1
ATOM 693 N N . CYS A 1 86 ? 3.076 4.586 1.384 1 92.31 86 CYS A N 1
ATOM 694 C CA . CYS A 1 86 ? 3.445 5.996 1.43 1 92.31 86 CYS A CA 1
ATOM 695 C C . CYS A 1 86 ? 3.77 6.43 2.855 1 92.31 86 CYS A C 1
ATOM 697 O O . CYS A 1 86 ? 2.896 6.414 3.727 1 92.31 86 CYS A O 1
ATOM 699 N N . SER A 1 87 ? 5.07 6.895 2.996 1 92.44 87 SER A N 1
ATOM 700 C CA . SER A 1 87 ? 5.535 7.227 4.34 1 92.44 87 SER A CA 1
ATOM 701 C C . SER A 1 87 ? 6.328 8.531 4.34 1 92.44 87 SER A C 1
ATOM 703 O O . SER A 1 87 ? 6.715 9.031 3.279 1 92.44 87 SER A O 1
ATOM 705 N N . TYR A 1 88 ? 6.578 8.961 5.605 1 93.75 88 TYR A N 1
ATOM 706 C CA . TYR A 1 88 ? 7.441 10.125 5.766 1 93.75 88 TYR A CA 1
ATOM 707 C C . TYR A 1 88 ? 8.836 9.852 5.223 1 93.75 88 TYR A C 1
ATOM 709 O O . TYR A 1 88 ? 9.422 8.797 5.496 1 93.75 88 TYR A O 1
ATOM 717 N N . HIS A 1 89 ? 9.367 10.758 4.449 1 95.5 89 HIS A N 1
ATOM 718 C CA . HIS A 1 89 ? 10.781 10.734 4.082 1 95.5 89 HIS A CA 1
ATOM 719 C C . HIS A 1 89 ? 11.586 11.695 4.957 1 95.5 89 HIS A C 1
ATOM 721 O O . HIS A 1 89 ? 12.516 11.273 5.652 1 95.5 89 HIS A O 1
ATOM 727 N N . GLN A 1 90 ? 11.188 12.93 4.93 1 97.25 90 GLN A N 1
ATOM 728 C CA . GLN A 1 90 ? 11.734 13.93 5.848 1 97.25 90 GLN A CA 1
ATOM 729 C C . GLN A 1 90 ? 10.625 14.578 6.664 1 97.25 90 GLN A C 1
ATOM 731 O O . GLN A 1 90 ? 9.555 14.891 6.137 1 97.25 90 GLN A O 1
ATOM 736 N N . VAL A 1 91 ? 10.914 14.75 7.984 1 96.69 91 VAL A N 1
ATOM 737 C CA . VAL A 1 91 ? 9.945 15.359 8.891 1 96.69 91 VAL A CA 1
ATOM 738 C C . VAL A 1 91 ? 10.555 16.625 9.508 1 96.69 91 VAL A C 1
ATOM 740 O O . VAL A 1 91 ? 11.758 16.688 9.742 1 96.69 91 VAL A O 1
ATOM 743 N N . GLN A 1 92 ? 9.727 17.609 9.664 1 96.5 92 GLN A N 1
ATOM 744 C CA . GLN A 1 92 ? 10.109 18.828 10.391 1 96.5 92 GLN A CA 1
ATOM 745 C C . GLN A 1 92 ? 9.266 19 11.648 1 96.5 92 GLN A C 1
ATOM 747 O O . GLN A 1 92 ? 8.039 18.906 11.602 1 96.5 92 GLN A O 1
ATOM 752 N N . LEU A 1 93 ? 9.969 19.219 12.758 1 96 93 LEU A N 1
ATOM 753 C CA . LEU A 1 93 ? 9.234 19.516 13.984 1 96 93 LEU A CA 1
ATOM 754 C C . LEU A 1 93 ? 8.766 20.969 14 1 96 93 LEU A C 1
ATOM 756 O O . LEU A 1 93 ? 9.555 21.875 13.727 1 96 93 LEU A O 1
ATOM 760 N N . ALA A 1 94 ? 7.555 21.125 14.234 1 94.56 94 ALA A N 1
ATOM 761 C CA . ALA A 1 94 ? 6.98 22.453 14.352 1 94.56 94 ALA A CA 1
ATOM 762 C C . ALA A 1 94 ? 6.422 22.688 15.758 1 94.56 94 ALA A C 1
ATOM 764 O O . ALA A 1 94 ? 5.848 21.781 16.359 1 94.56 94 ALA A O 1
ATOM 765 N N . THR A 1 95 ? 6.621 23.969 16.188 1 95.44 95 THR A N 1
ATOM 766 C CA . THR A 1 95 ? 6.141 24.312 17.516 1 95.44 95 THR A CA 1
ATOM 767 C C . THR A 1 95 ? 5.168 25.484 17.453 1 95.44 95 THR A C 1
ATOM 769 O O . THR A 1 95 ? 5.422 26.469 16.766 1 95.44 95 THR A O 1
ATOM 772 N N . ILE A 1 96 ? 4.078 25.281 18.203 1 95.25 96 ILE A N 1
ATOM 773 C CA . ILE A 1 96 ? 3.107 26.375 18.312 1 95.25 96 ILE A CA 1
ATOM 774 C C . ILE A 1 96 ? 2.707 26.562 19.781 1 95.25 96 ILE A C 1
ATOM 776 O O . ILE A 1 96 ? 3.078 25.766 20.641 1 95.25 96 ILE A O 1
ATOM 780 N N . GLU A 1 97 ? 1.945 27.672 19.984 1 95.69 97 GLU A N 1
ATOM 781 C CA . GLU A 1 97 ? 1.341 27.906 21.297 1 95.69 97 GLU A CA 1
ATOM 782 C C . GLU A 1 97 ? -0.166 27.656 21.25 1 95.69 97 GLU A C 1
ATOM 784 O O . GLU A 1 97 ? -0.881 28.297 20.469 1 95.69 97 GLU A O 1
ATOM 789 N N . LEU A 1 98 ? -0.575 26.641 22.078 1 96 98 LEU A N 1
ATOM 790 C CA . LEU A 1 98 ? -2.002 26.344 22.141 1 96 98 LEU A CA 1
ATOM 791 C C . LEU A 1 98 ? -2.768 27.5 22.766 1 96 98 LEU A C 1
ATOM 793 O O . LEU A 1 98 ? -2.246 28.188 23.656 1 96 98 LEU A O 1
ATOM 797 N N . ASP A 1 99 ? -4 27.5 22.234 1 90.69 99 ASP A N 1
ATOM 798 C CA . ASP A 1 99 ? -4.895 28.516 22.781 1 90.69 99 ASP A CA 1
ATOM 799 C C . ASP A 1 99 ? -5.707 27.969 23.953 1 90.69 99 ASP A C 1
ATOM 801 O O . ASP A 1 99 ? -5.828 26.75 24.109 1 90.69 99 ASP A O 1
ATOM 805 N N . ASP A 1 100 ? -6.137 28.766 24.734 1 93.12 100 ASP A N 1
ATOM 806 C CA . ASP A 1 100 ? -7.098 28.469 25.797 1 93.12 100 ASP A CA 1
ATOM 807 C C . ASP A 1 100 ? -6.52 27.453 26.781 1 93.12 100 ASP A C 1
ATOM 809 O O . ASP A 1 100 ? -7.062 26.359 26.953 1 93.12 100 ASP A O 1
ATOM 813 N N . CYS A 1 101 ? -5.578 27.672 27.391 1 97.31 101 CYS A N 1
ATOM 814 C CA . CYS A 1 101 ? -4.953 26.875 28.438 1 97.31 101 CYS A CA 1
ATOM 815 C C . CYS A 1 101 ? -5.117 27.531 29.797 1 97.31 101 CYS A C 1
ATOM 817 O O . CYS A 1 101 ? -5.262 28.75 29.891 1 97.31 101 CYS A O 1
ATOM 819 N N . ASP A 1 102 ? -5.148 26.734 30.859 1 97.31 102 ASP A N 1
ATOM 820 C CA . ASP A 1 102 ? -5.242 27.219 32.219 1 97.31 102 ASP A CA 1
ATOM 821 C C . ASP A 1 102 ? -4.039 28.094 32.594 1 97.31 102 ASP A C 1
ATOM 823 O O . ASP A 1 102 ? -2.955 27.922 32.031 1 97.31 102 ASP A O 1
ATOM 827 N N . PRO A 1 103 ? -4.355 29.062 33.5 1 96.56 103 PRO A N 1
ATOM 828 C CA . PRO A 1 103 ? -3.215 29.859 33.938 1 96.56 103 PRO A CA 1
ATOM 829 C C . PRO A 1 103 ? -2.072 29 34.5 1 96.56 103 PRO A C 1
ATOM 831 O O . PRO A 1 103 ? -2.311 28.031 35.219 1 96.56 103 PRO A O 1
ATOM 834 N N . GLY A 1 104 ? -0.835 29.312 33.969 1 96.81 104 GLY A N 1
ATOM 835 C CA . GLY A 1 104 ? 0.344 28.641 34.469 1 96.81 104 GLY A CA 1
ATOM 836 C C . GLY A 1 104 ? 0.738 27.422 33.656 1 96.81 104 GLY A C 1
ATOM 837 O O . GLY A 1 104 ? 1.796 26.828 33.875 1 96.81 104 GLY A O 1
ATOM 838 N N . VAL A 1 105 ? -0.199 27 32.844 1 96.62 105 VAL A N 1
ATOM 839 C CA . VAL A 1 105 ? 0.066 25.812 32.031 1 96.62 105 VAL A CA 1
ATOM 840 C C . VAL A 1 105 ? 0.995 26.188 30.859 1 96.62 105 VAL A C 1
ATOM 842 O O . VAL A 1 105 ? 0.829 27.234 30.234 1 96.62 105 VAL A O 1
ATOM 845 N N . ASN A 1 106 ? 2.053 25.375 30.625 1 96.5 106 ASN A N 1
ATOM 846 C CA . ASN A 1 106 ? 2.893 25.531 29.438 1 96.5 106 ASN A CA 1
ATOM 847 C C . ASN A 1 106 ? 2.1 25.328 28.156 1 96.5 106 ASN A C 1
ATOM 849 O O . ASN A 1 106 ? 1.647 24.203 27.875 1 96.5 106 ASN A O 1
ATOM 853 N N . ARG A 1 107 ? 2.004 26.328 27.281 1 96.75 107 ARG A N 1
ATOM 854 C CA . ARG A 1 107 ? 1.123 26.312 26.125 1 96.75 107 ARG A CA 1
ATOM 855 C C . ARG A 1 107 ? 1.846 25.781 24.891 1 96.75 107 ARG A C 1
ATOM 857 O O . ARG A 1 107 ?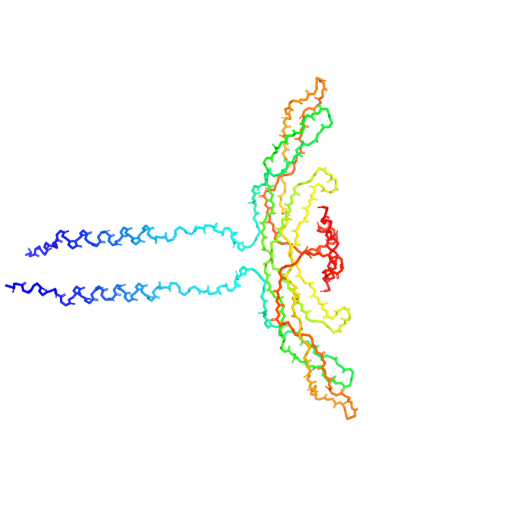 1.235 25.594 23.828 1 96.75 107 ARG A O 1
ATOM 864 N N . THR A 1 108 ? 3.139 25.516 25.016 1 96.62 108 THR A N 1
ATOM 865 C CA . THR A 1 108 ? 3.943 25.094 23.875 1 96.62 108 THR A CA 1
ATOM 866 C C . THR A 1 108 ? 3.553 23.688 23.422 1 96.62 108 THR A C 1
ATOM 868 O O . THR A 1 108 ? 3.418 22.781 24.25 1 96.62 108 THR A O 1
ATOM 871 N N . TYR A 1 109 ? 3.264 23.531 22.141 1 95.31 109 TYR A N 1
ATOM 872 C CA . TYR A 1 109 ? 2.891 22.266 21.531 1 95.31 109 TYR A CA 1
ATOM 873 C C . TYR A 1 109 ? 3.732 21.969 20.297 1 95.31 109 TYR A C 1
ATOM 875 O O . TYR A 1 109 ? 3.814 22.812 19.391 1 95.31 109 TYR A O 1
ATOM 883 N N . THR A 1 110 ? 4.371 20.703 20.281 1 94.5 110 THR A N 1
ATOM 884 C CA . THR A 1 110 ? 5.227 20.328 19.156 1 94.5 110 THR A CA 1
ATOM 885 C C . THR A 1 110 ? 4.641 19.141 18.406 1 94.5 110 THR A C 1
ATOM 887 O O . THR A 1 110 ? 4.129 18.203 19.016 1 94.5 110 THR A O 1
ATOM 890 N N . TYR A 1 111 ? 4.637 19.281 17.156 1 93.31 111 TYR A N 1
ATOM 891 C CA . TYR A 1 111 ? 4.125 18.203 16.312 1 93.31 111 TYR A CA 1
ATOM 892 C C . TYR A 1 111 ? 5.02 17.984 15.102 1 93.31 111 TYR A C 1
ATOM 894 O O . TYR A 1 111 ? 5.898 18.797 14.812 1 93.31 111 TYR A O 1
ATOM 902 N N . ARG A 1 112 ? 4.793 16.859 14.398 1 94.62 112 ARG A N 1
ATOM 903 C CA . ARG A 1 112 ? 5.578 16.484 13.227 1 94.62 112 ARG A CA 1
ATOM 904 C C . ARG A 1 112 ? 4.871 16.906 11.938 1 94.62 112 ARG A C 1
ATOM 906 O O . ARG A 1 112 ? 3.67 16.688 11.781 1 94.62 112 ARG A O 1
ATOM 913 N N . ASN A 1 113 ? 5.672 17.562 11.156 1 95.88 113 ASN A N 1
ATOM 914 C CA . ASN A 1 113 ? 5.199 17.969 9.836 1 95.88 113 ASN A CA 1
ATOM 915 C C . ASN A 1 113 ? 6.004 17.297 8.727 1 95.88 113 ASN A C 1
ATOM 917 O O . ASN A 1 113 ? 7.234 17.344 8.727 1 95.88 113 ASN A O 1
ATOM 921 N N . ALA A 1 114 ? 5.254 16.75 7.789 1 97.5 114 ALA A N 1
ATOM 922 C CA . ALA A 1 114 ? 5.949 16.141 6.664 1 97.5 114 ALA A CA 1
ATOM 923 C C . ALA A 1 114 ? 6.613 17.188 5.785 1 97.5 114 ALA A C 1
ATOM 925 O O . ALA A 1 114 ? 5.945 18.109 5.297 1 97.5 114 ALA A O 1
ATOM 926 N N . LYS A 1 115 ? 7.902 17.047 5.582 1 98.06 115 LYS A N 1
ATOM 927 C CA . LYS A 1 115 ? 8.617 17.891 4.629 1 98.06 115 LYS A CA 1
ATOM 928 C C . LYS A 1 115 ? 8.672 17.25 3.25 1 98.06 115 LYS A C 1
ATOM 930 O O . LYS A 1 115 ? 8.57 17.922 2.229 1 98.06 115 LYS A O 1
ATOM 935 N N . SER A 1 116 ? 8.891 15.906 3.283 1 97.62 116 SER A N 1
ATOM 936 C CA . SER A 1 116 ? 8.828 15.117 2.059 1 97.62 116 SER A CA 1
ATOM 937 C C . SER A 1 116 ? 8.312 13.711 2.332 1 97.62 116 SER A C 1
ATOM 939 O O . SER A 1 116 ? 8.32 13.25 3.477 1 97.62 116 SER A O 1
ATOM 941 N N . CYS A 1 117 ? 7.828 13.086 1.291 1 96.88 117 CYS A N 1
ATOM 942 C CA . CYS A 1 117 ? 7.238 11.758 1.388 1 96.88 117 CYS A CA 1
ATOM 943 C C . CYS A 1 117 ? 7.828 10.82 0.341 1 96.88 117 CYS A C 1
ATOM 945 O O . CYS A 1 117 ? 8.367 11.273 -0.672 1 96.88 117 CYS A O 1
ATOM 947 N N . LYS A 1 118 ? 7.738 9.477 0.629 1 94.69 118 LYS A N 1
ATOM 948 C CA . LYS A 1 118 ? 8.195 8.492 -0.349 1 94.69 118 LYS A CA 1
ATOM 949 C C . LYS A 1 118 ? 7.504 7.148 -0.145 1 94.69 118 LYS A C 1
ATOM 951 O O . LYS A 1 118 ? 7.016 6.859 0.948 1 94.69 118 LYS A O 1
ATOM 956 N N . CYS A 1 119 ? 7.457 6.41 -1.28 1 92.25 119 CYS A N 1
ATOM 957 C CA . CYS A 1 119 ? 7.043 5.012 -1.176 1 92.25 119 CYS A CA 1
ATOM 958 C C . CYS A 1 119 ? 8.172 4.152 -0.621 1 92.25 119 CYS A C 1
ATOM 960 O O . CYS A 1 119 ? 9.305 4.223 -1.102 1 92.25 119 CYS A O 1
ATOM 962 N N . ARG A 1 120 ? 7.766 3.375 0.483 1 88.38 120 ARG A N 1
ATOM 963 C CA . ARG A 1 120 ? 8.742 2.494 1.111 1 88.38 120 ARG A CA 1
ATOM 964 C C . ARG A 1 120 ? 8.148 1.11 1.365 1 88.38 120 ARG A C 1
ATOM 966 O O . ARG A 1 120 ? 6.945 0.974 1.565 1 88.38 120 ARG A O 1
ATOM 973 N N . ASN A 1 121 ? 9.125 0.201 1.329 1 84.5 121 ASN A N 1
ATOM 974 C CA . ASN A 1 121 ? 8.672 -1.135 1.708 1 84.5 121 ASN A CA 1
ATOM 975 C C . ASN A 1 121 ? 8.211 -1.179 3.162 1 84.5 121 ASN A C 1
ATOM 977 O O . ASN A 1 121 ? 8.836 -0.575 4.035 1 84.5 121 ASN A O 1
ATOM 981 N N . CYS A 1 122 ? 7.109 -1.856 3.289 1 75.69 122 CYS A N 1
ATOM 982 C CA . CYS A 1 122 ? 6.59 -2.008 4.645 1 75.69 122 CYS A CA 1
ATOM 983 C C . CYS A 1 122 ? 7.402 -3.033 5.426 1 75.69 122 CYS A C 1
ATOM 985 O O . CYS A 1 122 ? 7.699 -4.117 4.918 1 75.69 122 CYS A O 1
ATOM 987 N N . THR A 1 123 ? 7.902 -2.629 6.641 1 73.88 123 THR A N 1
ATOM 988 C CA . THR A 1 123 ? 8.609 -3.508 7.562 1 73.88 123 THR A CA 1
ATOM 989 C C . THR A 1 123 ? 8.047 -3.375 8.977 1 73.88 123 THR A C 1
ATOM 991 O O . THR A 1 123 ? 7.332 -2.42 9.273 1 73.88 123 THR A O 1
ATOM 994 N N . PRO A 1 124 ? 8.281 -4.402 9.82 1 68.31 124 PRO A N 1
ATOM 995 C CA . PRO A 1 124 ? 7.855 -4.27 11.219 1 68.31 124 PRO A CA 1
ATOM 996 C C . PRO A 1 124 ? 8.414 -3.018 11.891 1 68.31 124 PRO A C 1
ATOM 998 O O . PRO A 1 124 ? 7.793 -2.475 12.805 1 68.31 124 PRO A O 1
ATOM 1001 N N . PHE A 1 125 ? 9.492 -2.547 11.414 1 67.31 125 PHE A N 1
ATOM 1002 C CA . PHE A 1 125 ? 10.164 -1.443 12.094 1 67.31 125 PHE A CA 1
ATOM 1003 C C . PHE A 1 125 ? 9.68 -0.102 11.555 1 67.31 125 PHE A C 1
ATOM 1005 O O . PHE A 1 125 ? 9.727 0.909 12.258 1 67.31 125 PHE A O 1
ATOM 1012 N N . ASN A 1 126 ? 9.18 -0.14 10.367 1 66.5 126 ASN A N 1
ATOM 1013 C CA . ASN A 1 126 ? 8.828 1.149 9.781 1 66.5 126 ASN A CA 1
ATOM 1014 C C . ASN A 1 126 ? 7.316 1.358 9.758 1 66.5 126 ASN A C 1
ATOM 1016 O O . ASN A 1 126 ? 6.82 2.395 10.203 1 66.5 126 ASN A O 1
ATOM 1020 N N . THR A 1 127 ? 6.688 0.35 9.211 1 63.69 127 THR A N 1
ATOM 1021 C CA . THR A 1 127 ? 5.254 0.536 9.031 1 63.69 127 THR A CA 1
ATOM 1022 C C . THR A 1 127 ? 4.469 -0.535 9.781 1 63.69 127 THR A C 1
ATOM 1024 O O . THR A 1 127 ? 3.266 -0.698 9.57 1 63.69 127 THR A O 1
ATOM 1027 N N . PHE A 1 128 ? 5.223 -1.182 10.703 1 61.66 128 PHE A N 1
ATOM 1028 C CA . PHE A 1 128 ? 4.625 -2.209 11.547 1 61.66 128 PHE A CA 1
ATOM 1029 C C . PHE A 1 128 ? 3.957 -3.283 10.695 1 61.66 128 PHE A C 1
ATOM 1031 O O . PHE A 1 128 ? 2.844 -3.721 11 1 61.66 128 PHE A O 1
ATOM 1038 N N . CYS A 1 129 ? 4.434 -3.396 9.469 1 60.34 129 CYS A N 1
ATOM 1039 C CA . CYS A 1 129 ? 3.99 -4.441 8.555 1 60.34 129 CYS A CA 1
ATOM 1040 C C . CYS A 1 129 ? 4.918 -5.652 8.617 1 60.34 129 CYS A C 1
ATOM 1042 O O . CYS A 1 129 ? 6.125 -5.504 8.82 1 60.34 129 CYS A O 1
ATOM 1044 N N . PHE A 1 130 ? 4.582 -6.801 9.156 1 49.62 130 PHE A N 1
ATOM 1045 C CA . PHE A 1 130 ? 5.375 -8.023 9.078 1 49.62 130 PHE A CA 1
ATOM 1046 C C . PHE A 1 130 ? 5.387 -8.57 7.652 1 49.62 130 PHE A C 1
ATOM 1048 O O . PHE A 1 130 ? 4.578 -9.438 7.312 1 49.62 130 PHE A O 1
ATOM 1055 N N . GLY A 1 131 ? 5.227 -7.848 6.684 1 43.5 131 GLY A N 1
ATOM 1056 C CA . GLY A 1 131 ? 5.211 -8.469 5.363 1 43.5 131 GLY A CA 1
ATOM 1057 C C . GLY A 1 131 ? 6.48 -9.234 5.047 1 43.5 131 GLY A C 1
ATOM 1058 O O . GLY A 1 131 ? 7.539 -8.953 5.621 1 43.5 131 GLY A O 1
ATOM 1059 N N . LEU A 1 132 ? 6.5 -10.609 4.98 1 38.28 132 LEU A N 1
ATOM 1060 C CA . LEU A 1 132 ? 7.574 -11.469 4.488 1 38.28 132 LEU A CA 1
ATOM 1061 C C . LEU A 1 132 ? 8.148 -10.922 3.188 1 38.28 132 LEU A C 1
ATOM 1063 O O . LEU A 1 132 ? 7.449 -10.844 2.176 1 38.28 132 LEU A O 1
ATOM 1067 N N . SER A 1 133 ? 8.602 -9.781 3.084 1 33.84 133 SER A N 1
ATOM 1068 C CA . SER A 1 133 ? 9.508 -9.68 1.94 1 33.84 133 SER A CA 1
ATOM 1069 C C . SER A 1 133 ? 10.516 -10.828 1.936 1 33.84 133 SER A C 1
ATOM 1071 O O . SER A 1 133 ? 11.289 -10.977 2.881 1 33.84 133 SER A O 1
ATOM 1073 N N . LEU A 1 134 ? 10.188 -12.047 1.64 1 29.61 134 LEU A N 1
ATOM 1074 C CA . LEU A 1 134 ? 11.305 -12.875 1.188 1 29.61 134 LEU A CA 1
ATOM 1075 C C . LEU A 1 134 ? 11.992 -12.25 -0.016 1 29.61 134 LEU A C 1
ATOM 1077 O O . LEU A 1 134 ? 11.344 -11.656 -0.877 1 29.61 134 LEU A O 1
ATOM 1081 N N . MET B 1 1 ? -27.047 34.562 -57.062 1 35.88 1 MET B N 1
ATOM 1082 C CA . MET B 1 1 ? -26.594 33.438 -56.281 1 35.88 1 MET B CA 1
ATOM 1083 C C . MET B 1 1 ? -25.078 33.25 -56.375 1 35.88 1 MET B C 1
ATOM 1085 O O . MET B 1 1 ? -24.578 32.781 -57.406 1 35.88 1 MET B O 1
ATOM 1089 N N . THR B 1 2 ? -24.312 34.25 -55.969 1 42.88 2 THR B N 1
ATOM 1090 C CA . THR B 1 2 ? -22.844 34.344 -55.969 1 42.88 2 THR B CA 1
ATOM 1091 C C . THR B 1 2 ? -22.234 33.219 -55.125 1 42.88 2 THR B C 1
ATOM 1093 O O . THR B 1 2 ? -22.547 33.062 -53.938 1 42.88 2 THR B O 1
ATOM 1096 N N . SER B 1 3 ? -21.984 32.031 -55.781 1 46.47 3 SER B N 1
ATOM 1097 C CA . SER B 1 3 ? -21.281 30.891 -55.219 1 46.47 3 SER B CA 1
ATOM 1098 C C . SER B 1 3 ? -19.906 31.266 -54.688 1 46.47 3 SER B C 1
ATOM 1100 O O . SER B 1 3 ? -19.094 31.828 -55.406 1 46.47 3 SER B O 1
ATOM 1102 N N . TYR B 1 4 ? -19.844 31.781 -53.469 1 52.72 4 TYR B N 1
ATOM 1103 C CA . TYR B 1 4 ? -18.594 31.938 -52.75 1 52.72 4 TYR B CA 1
ATOM 1104 C C . TYR B 1 4 ? -17.75 30.672 -52.812 1 52.72 4 TYR B C 1
ATOM 1106 O O . TYR B 1 4 ? -18.141 29.641 -52.25 1 52.72 4 TYR B O 1
ATOM 1114 N N . ARG B 1 5 ? -17.047 30.406 -53.938 1 48.91 5 ARG B N 1
ATOM 1115 C CA . ARG B 1 5 ? -16.078 29.328 -54.125 1 48.91 5 ARG B CA 1
ATOM 1116 C C . ARG B 1 5 ? -14.938 29.453 -53.125 1 48.91 5 ARG B C 1
ATOM 1118 O O . ARG B 1 5 ? -14.188 30.422 -53.156 1 48.91 5 ARG B O 1
ATOM 1125 N N . LEU B 1 6 ? -15.141 29.016 -52.031 1 55.78 6 LEU B N 1
ATOM 1126 C CA . LEU B 1 6 ? -14.023 28.891 -51.094 1 55.78 6 LEU B CA 1
ATOM 1127 C C . LEU B 1 6 ? -12.82 28.266 -51.781 1 55.78 6 LEU B C 1
ATOM 1129 O O . LEU B 1 6 ? -12.961 27.297 -52.531 1 55.78 6 LEU B O 1
ATOM 1133 N N . HIS B 1 7 ? -11.82 29.016 -51.969 1 62.41 7 HIS B N 1
ATOM 1134 C CA . HIS B 1 7 ? -10.586 28.578 -52.625 1 62.41 7 HIS B CA 1
ATOM 1135 C C . HIS B 1 7 ? -10.117 27.234 -52.062 1 62.41 7 HIS B C 1
ATOM 1137 O O . HIS B 1 7 ? -10.133 27.016 -50.875 1 62.41 7 HIS B O 1
ATOM 1143 N N . PRO B 1 8 ? -9.898 26.219 -52.969 1 75.94 8 PRO B N 1
ATOM 1144 C CA . PRO B 1 8 ? -9.484 24.859 -52.656 1 75.94 8 PRO B CA 1
ATOM 1145 C C . PRO B 1 8 ? -8.281 24.828 -51.719 1 75.94 8 PRO B C 1
ATOM 1147 O O . PRO B 1 8 ? -8.141 23.875 -50.906 1 75.94 8 PRO B O 1
ATOM 1150 N N . MET B 1 9 ? -7.562 25.859 -51.594 1 67.12 9 MET B N 1
ATOM 1151 C CA . MET B 1 9 ? -6.383 25.891 -50.719 1 67.12 9 MET B CA 1
ATOM 1152 C C . MET B 1 9 ? -6.781 26.047 -49.25 1 67.12 9 MET B C 1
ATOM 1154 O O . MET B 1 9 ? -6.172 25.438 -48.375 1 67.12 9 MET B O 1
ATOM 1158 N N . VAL B 1 10 ? -7.855 26.828 -49.094 1 69.25 10 VAL B N 1
ATOM 1159 C CA . VAL B 1 10 ? -8.289 27.062 -47.719 1 69.25 10 VAL B CA 1
ATOM 1160 C C . VAL B 1 10 ? -8.953 25.812 -47.188 1 69.25 10 VAL B C 1
ATOM 1162 O O . VAL B 1 10 ? -8.742 25.438 -46 1 69.25 10 VAL B O 1
ATOM 1165 N N . THR B 1 11 ? -9.648 25.125 -48.094 1 74.44 11 THR B N 1
ATOM 1166 C CA . THR B 1 11 ? -10.305 23.891 -47.688 1 74.44 11 THR B CA 1
ATOM 1167 C C . THR B 1 11 ? -9.266 22.797 -47.375 1 74.44 11 THR B C 1
ATOM 1169 O O . THR B 1 11 ? -9.414 22.031 -46.438 1 74.44 11 THR B O 1
ATOM 1172 N N . SER B 1 12 ? -8.242 22.797 -48.125 1 75.25 12 SER B N 1
ATOM 1173 C CA . SER B 1 12 ? -7.176 21.828 -47.906 1 75.25 12 SER B CA 1
ATOM 1174 C C . SER B 1 12 ? -6.418 22.109 -46.625 1 75.25 12 SER B C 1
ATOM 1176 O O . SER B 1 12 ? -6.074 21.188 -45.875 1 75.25 12 SER B O 1
ATOM 1178 N N . LEU B 1 13 ? -6.262 23.359 -46.312 1 70.12 13 LEU B N 1
ATOM 1179 C CA . LEU B 1 13 ? -5.543 23.75 -45.125 1 70.12 13 LEU B CA 1
ATOM 1180 C C . LEU B 1 13 ? -6.363 23.422 -43.875 1 70.12 13 LEU B C 1
ATOM 1182 O O . LEU B 1 13 ? -5.828 22.938 -42.875 1 70.12 13 LEU B O 1
ATOM 1186 N N . VAL B 1 14 ? -7.652 23.578 -44 1 67.31 14 VAL B N 1
ATOM 1187 C CA . VAL B 1 14 ? -8.547 23.266 -42.875 1 67.31 14 VAL B CA 1
ATOM 1188 C C . VAL B 1 14 ? -8.602 21.766 -42.656 1 67.31 14 VAL B C 1
ATOM 1190 O O . VAL B 1 14 ? -8.555 21.297 -41.5 1 67.31 14 VAL B O 1
ATOM 1193 N N . LEU B 1 15 ? -8.562 21.062 -43.75 1 71.25 15 LEU B N 1
ATOM 1194 C CA . LEU B 1 15 ? -8.594 19.609 -43.656 1 71.25 15 LEU B CA 1
ATOM 1195 C C . LEU B 1 15 ? -7.285 19.078 -43.062 1 71.25 15 LEU B C 1
ATOM 1197 O O . LEU B 1 15 ? -7.297 18.156 -42.25 1 71.25 15 LEU B O 1
ATOM 1201 N N . THR B 1 16 ? -6.227 19.672 -43.469 1 73 16 THR B N 1
ATOM 1202 C CA . THR B 1 16 ? -4.926 19.266 -42.938 1 73 16 THR B CA 1
ATOM 1203 C C . THR B 1 16 ? -4.801 19.594 -41.469 1 73 16 THR B C 1
ATOM 1205 O O . THR B 1 16 ? -4.281 18.797 -40.688 1 73 16 THR B O 1
ATOM 1208 N N . VAL B 1 17 ? -5.273 20.719 -41.062 1 63.62 17 VAL B N 1
ATOM 1209 C CA . VAL B 1 17 ? -5.227 21.125 -39.656 1 63.62 17 VAL B CA 1
ATOM 1210 C C . VAL B 1 17 ? -6.16 20.234 -38.844 1 63.62 17 VAL B C 1
ATOM 1212 O O . VAL B 1 17 ? -5.812 19.812 -37.719 1 63.62 17 VAL B O 1
ATOM 1215 N N . LEU B 1 18 ? -7.289 19.859 -39.438 1 61.19 18 LEU B N 1
ATOM 1216 C CA . LEU B 1 18 ? -8.211 18.938 -38.781 1 61.19 18 LEU B CA 1
ATOM 1217 C C . LEU B 1 18 ? -7.594 17.562 -38.625 1 61.19 18 LEU B C 1
ATOM 1219 O O . LEU B 1 18 ? -7.711 16.922 -37.594 1 61.19 18 LEU B O 1
ATOM 1223 N N . VAL B 1 19 ? -6.895 17.031 -39.625 1 61.31 19 VAL B N 1
ATOM 1224 C CA . VAL B 1 19 ? -6.238 15.734 -39.594 1 61.31 19 VAL B CA 1
ATOM 1225 C C . VAL B 1 19 ? -5.078 15.758 -38.625 1 61.31 19 VAL B C 1
ATOM 1227 O O . VAL B 1 19 ? -4.891 14.812 -37.844 1 61.31 19 VAL B O 1
ATOM 1230 N N . LEU B 1 20 ? -4.324 16.812 -38.625 1 57.34 20 LEU B N 1
ATOM 1231 C CA . LEU B 1 20 ? -3.229 16.938 -37.656 1 57.34 20 LEU B CA 1
ATOM 1232 C C . LEU B 1 20 ? -3.756 17 -36.219 1 57.34 20 LEU B C 1
ATOM 1234 O O . LEU B 1 20 ? -3.162 16.422 -35.312 1 57.34 20 LEU B O 1
ATOM 1238 N N . TYR B 1 21 ? -4.832 17.703 -36.094 1 51.97 21 TYR B N 1
ATOM 1239 C CA . TYR B 1 21 ? -5.469 17.766 -34.781 1 51.97 21 TYR B CA 1
ATOM 1240 C C . TYR B 1 21 ? -5.973 16.391 -34.344 1 51.97 21 TYR B C 1
ATOM 1242 O O . TYR B 1 21 ? -5.84 16 -33.188 1 51.97 21 TYR B O 1
ATOM 1250 N N . ILE B 1 22 ? -6.48 15.578 -35.25 1 52.34 22 ILE B N 1
ATOM 1251 C CA . ILE B 1 22 ? -6.973 14.234 -34.969 1 52.34 22 ILE B CA 1
ATOM 1252 C C . ILE B 1 22 ? -5.793 13.312 -34.656 1 52.34 22 ILE B C 1
ATOM 1254 O O . ILE B 1 22 ? -5.879 12.453 -33.781 1 52.34 22 ILE B O 1
ATOM 1258 N N . THR B 1 23 ? -4.75 13.461 -35.406 1 49.84 23 THR B N 1
ATOM 1259 C CA . THR B 1 23 ? -3.639 12.531 -35.219 1 49.84 23 THR B CA 1
ATOM 1260 C C . THR B 1 23 ? -2.857 12.883 -33.969 1 49.84 23 THR B C 1
ATOM 1262 O O . THR B 1 23 ? -2.191 12.031 -33.375 1 49.84 23 THR B O 1
ATOM 1265 N N . ILE B 1 24 ? -2.758 14.172 -33.781 1 45.97 24 ILE B N 1
ATOM 1266 C CA . ILE B 1 24 ? -2.041 14.523 -32.531 1 45.97 24 ILE B CA 1
ATOM 1267 C C . ILE B 1 24 ? -2.902 14.195 -31.328 1 45.97 24 ILE B C 1
ATOM 1269 O O . ILE B 1 24 ? -3.346 15.094 -30.609 1 45.97 24 ILE B O 1
ATOM 1273 N N . TRP B 1 25 ? -3.986 13.531 -31.547 1 40.19 25 TRP B N 1
ATOM 1274 C CA . TRP B 1 25 ? -4.57 12.992 -30.328 1 40.19 25 TRP B CA 1
ATOM 1275 C C . TRP B 1 25 ? -3.512 12.281 -29.484 1 40.19 25 TRP B C 1
ATOM 1277 O O . TRP B 1 25 ? -2.764 11.445 -30 1 40.19 25 TRP B O 1
ATOM 1287 N N . PRO B 1 26 ? -2.93 13 -28.516 1 38.25 26 PRO B N 1
ATOM 1288 C CA . PRO B 1 26 ? -2.008 12.211 -27.688 1 38.25 26 PRO B CA 1
ATOM 1289 C C . PRO B 1 26 ? -2.461 10.766 -27.531 1 38.25 26 PRO B C 1
ATOM 1291 O O . PRO B 1 26 ? -3.654 10.5 -27.344 1 38.25 26 PRO B O 1
ATOM 1294 N N . THR B 1 27 ? -1.965 9.844 -28.297 1 35.78 27 THR B N 1
ATOM 1295 C CA . THR B 1 27 ? -2.057 8.484 -27.781 1 35.78 27 THR B CA 1
ATOM 1296 C C . THR B 1 27 ? -1.934 8.477 -26.266 1 35.78 27 THR B C 1
ATOM 1298 O O . THR B 1 27 ? -0.958 8.984 -25.719 1 35.78 27 THR B O 1
ATOM 1301 N N . ARG B 1 28 ? -3.004 8.703 -25.578 1 32.59 28 ARG B N 1
ATOM 1302 C CA . ARG B 1 28 ? -2.99 8.312 -24.172 1 32.59 28 ARG B CA 1
ATOM 1303 C C . ARG B 1 28 ? -2.086 7.109 -23.938 1 32.59 28 ARG B C 1
ATOM 1305 O O . ARG B 1 28 ? -2.381 6.008 -24.406 1 32.59 28 ARG B O 1
ATOM 1312 N N . VAL B 1 29 ? -0.756 7.23 -24.328 1 32.94 29 VAL B N 1
ATOM 1313 C CA . VAL B 1 29 ? 0.014 6.164 -23.703 1 32.94 29 VAL B CA 1
ATOM 1314 C C . VAL B 1 29 ? -0.7 5.688 -22.438 1 32.94 29 VAL B C 1
ATOM 1316 O O . VAL B 1 29 ? -1.043 6.496 -21.578 1 32.94 29 VAL B O 1
ATOM 1319 N N . GLU B 1 30 ? -1.437 4.656 -22.594 1 34.25 30 GLU B N 1
ATOM 1320 C CA . GLU B 1 30 ? -1.883 3.932 -21.406 1 34.25 30 GLU B CA 1
ATOM 1321 C C . GLU B 1 30 ? -0.758 3.799 -20.391 1 34.25 30 GLU B C 1
ATOM 1323 O O . GLU B 1 30 ? 0.173 3.014 -20.578 1 34.25 30 GLU B O 1
ATOM 1328 N N . ALA B 1 31 ? 0.077 4.695 -20.172 1 35.09 31 ALA B N 1
ATOM 1329 C CA . ALA B 1 31 ? 0.786 4.48 -18.906 1 35.09 31 ALA B CA 1
ATOM 1330 C C . ALA B 1 31 ? -0.026 3.6 -17.969 1 35.09 31 ALA B C 1
ATOM 1332 O O . ALA B 1 31 ? -1.083 4.008 -17.484 1 35.09 31 ALA B O 1
ATOM 1333 N N . ASN B 1 32 ? -0.236 2.42 -18.234 1 40.12 32 ASN B N 1
ATOM 1334 C CA . ASN B 1 32 ? -0.982 1.55 -17.344 1 40.12 32 ASN B CA 1
ATOM 1335 C C . ASN B 1 32 ? -0.816 1.979 -15.883 1 40.12 32 ASN B C 1
ATOM 1337 O O . ASN B 1 32 ? 0.012 1.425 -15.156 1 40.12 32 ASN B O 1
ATOM 1341 N N . GLY B 1 33 ? -0.287 2.93 -15.609 1 48.03 33 GLY B N 1
ATOM 1342 C CA . GLY B 1 33 ? -0.333 3.652 -14.352 1 48.03 33 GLY B CA 1
ATOM 1343 C C . GLY B 1 33 ? -1.721 3.701 -13.734 1 48.03 33 GLY B C 1
ATOM 1344 O O . GLY B 1 33 ? -2.156 4.75 -13.258 1 48.03 33 GLY B O 1
ATOM 1345 N N . ARG B 1 34 ? -2.441 2.797 -14.156 1 51.47 34 ARG B N 1
ATOM 1346 C CA . ARG B 1 34 ? -3.863 2.768 -13.836 1 51.47 34 ARG B CA 1
ATOM 1347 C C . ARG B 1 34 ? -4.086 2.863 -12.328 1 51.47 34 ARG B C 1
ATOM 1349 O O . ARG B 1 34 ? -3.439 2.152 -11.555 1 51.47 34 ARG B O 1
ATOM 1356 N N . LEU B 1 35 ? -4.57 3.82 -11.984 1 72.38 35 LEU B N 1
ATOM 1357 C CA . LEU B 1 35 ? -5.137 3.92 -10.648 1 72.38 35 LEU B CA 1
ATOM 1358 C C . LEU B 1 35 ? -5.961 2.682 -10.312 1 72.38 35 LEU B C 1
ATOM 1360 O O . LEU B 1 35 ? -6.688 2.164 -11.164 1 72.38 35 LEU B O 1
ATOM 1364 N N . GLY B 1 36 ? -5.449 2.027 -9.227 1 86.31 36 GLY B N 1
ATOM 1365 C CA . GLY B 1 36 ? -6.223 0.904 -8.719 1 86.31 36 GLY B CA 1
ATOM 1366 C C . GLY B 1 36 ? -5.453 -0.405 -8.742 1 86.31 36 GLY B C 1
ATOM 1367 O O . GLY B 1 36 ? -4.227 -0.412 -8.648 1 86.31 36 GLY B O 1
ATOM 1368 N N . CYS B 1 37 ? -6.09 -1.441 -8.68 1 94.62 37 CYS B N 1
ATOM 1369 C CA . CYS B 1 37 ? -5.621 -2.816 -8.555 1 94.62 37 CYS B CA 1
ATOM 1370 C C . CYS B 1 37 ? -6.199 -3.697 -9.648 1 94.62 37 CYS B C 1
ATOM 1372 O O . CYS B 1 37 ? -7.418 -3.787 -9.805 1 94.62 37 CYS B O 1
ATOM 1374 N N . HIS B 1 38 ? -5.238 -4.375 -10.484 1 96.12 38 HIS B N 1
ATOM 1375 C CA . HIS B 1 38 ? -5.68 -5.074 -11.688 1 96.12 38 HIS B CA 1
ATOM 1376 C C . HIS B 1 38 ? -4.969 -6.418 -11.836 1 96.12 38 HIS B C 1
ATOM 1378 O O . HIS B 1 38 ? -3.873 -6.605 -11.305 1 96.12 38 HIS B O 1
ATOM 1384 N N . VAL B 1 39 ? -5.719 -7.297 -12.617 1 97.69 39 VAL B N 1
ATOM 1385 C CA . VAL B 1 39 ? -5.098 -8.562 -12.992 1 97.69 39 VAL B CA 1
ATOM 1386 C C . VAL B 1 39 ? -4.055 -8.328 -14.086 1 97.69 39 VAL B C 1
ATOM 1388 O O . VAL B 1 39 ? -4.336 -7.652 -15.078 1 97.69 39 VAL B O 1
ATOM 1391 N N . ARG B 1 40 ? -2.893 -8.852 -13.859 1 97 40 ARG B N 1
ATOM 1392 C CA . ARG B 1 40 ? -1.822 -8.812 -14.844 1 97 40 ARG B CA 1
ATOM 1393 C C . ARG B 1 40 ? -1.072 -10.141 -14.891 1 97 40 ARG B C 1
ATOM 1395 O O . ARG B 1 40 ? -1.094 -10.906 -13.914 1 97 40 ARG B O 1
ATOM 1402 N N . GLN B 1 41 ? -0.417 -10.312 -15.992 1 96.5 41 GLN B N 1
ATOM 1403 C CA . GLN B 1 41 ? 0.343 -11.547 -16.141 1 96.5 41 GLN B CA 1
ATOM 1404 C C . GLN B 1 41 ? 1.622 -11.508 -15.305 1 96.5 41 GLN B C 1
ATOM 1406 O O . GLN B 1 41 ? 2.303 -10.484 -15.25 1 96.5 41 GLN B O 1
ATOM 1411 N N . TYR B 1 42 ? 1.856 -12.57 -14.688 1 96.56 42 TYR B N 1
ATOM 1412 C CA . TYR B 1 42 ? 3.088 -12.828 -13.953 1 96.56 42 TYR B CA 1
ATOM 1413 C C . TYR B 1 42 ? 3.926 -13.898 -14.641 1 96.56 42 TYR B C 1
ATOM 1415 O O . TYR B 1 42 ? 3.523 -15.055 -14.719 1 96.56 42 TYR B O 1
ATOM 1423 N N . LEU B 1 43 ? 5.137 -13.547 -14.992 1 95.62 43 LEU B N 1
ATOM 1424 C CA . LEU B 1 43 ? 5.91 -14.391 -15.898 1 95.62 43 LEU B CA 1
ATOM 1425 C C . LEU B 1 43 ? 7.035 -15.102 -15.156 1 95.62 43 LEU B C 1
ATOM 1427 O O . LEU B 1 43 ? 7.691 -15.992 -15.711 1 95.62 43 LEU B O 1
ATOM 1431 N N . GLN B 1 44 ? 7.23 -14.773 -13.914 1 93.62 44 GLN B N 1
ATOM 1432 C CA . GLN B 1 44 ? 8.406 -15.273 -13.203 1 93.62 44 GLN B CA 1
ATOM 1433 C C . GLN B 1 44 ? 8.055 -16.484 -12.352 1 93.62 44 GLN B C 1
ATOM 1435 O O . GLN B 1 44 ? 8.883 -16.953 -11.562 1 93.62 44 GLN B O 1
ATOM 1440 N N . TYR B 1 45 ? 6.949 -17.031 -12.562 1 94.62 45 TYR B N 1
ATOM 1441 C CA . TYR B 1 45 ? 6.543 -18.156 -11.734 1 94.62 45 TYR B CA 1
ATOM 1442 C C . TYR B 1 45 ? 7.16 -19.453 -12.25 1 94.62 45 TYR B C 1
ATOM 1444 O O . TYR B 1 45 ? 7.094 -19.75 -13.445 1 94.62 45 TYR B O 1
ATOM 1452 N N . LYS B 1 46 ? 7.68 -20.219 -11.258 1 94.81 46 LYS B N 1
ATOM 1453 C CA . LYS B 1 46 ? 8.273 -21.516 -11.586 1 94.81 46 LYS B CA 1
ATOM 1454 C C . LYS B 1 46 ? 7.523 -22.641 -10.898 1 94.81 46 LYS B C 1
ATOM 1456 O O . LYS B 1 46 ? 7.504 -22.734 -9.672 1 94.81 46 LYS B O 1
ATOM 1461 N N . ALA B 1 47 ? 6.961 -23.484 -11.742 1 95.12 47 ALA B N 1
ATOM 1462 C CA . ALA B 1 47 ? 6.312 -24.688 -11.219 1 95.12 47 ALA B CA 1
ATOM 1463 C C . ALA B 1 47 ? 7.344 -25.734 -10.828 1 95.12 47 ALA B C 1
ATOM 1465 O O . ALA B 1 47 ? 8.172 -26.141 -11.648 1 95.12 47 ALA B O 1
ATOM 1466 N N . GLU B 1 48 ? 7.277 -26.125 -9.594 1 94.5 48 GLU B N 1
ATOM 1467 C CA . GLU B 1 48 ? 8.203 -27.141 -9.094 1 94.5 48 GLU B CA 1
ATOM 1468 C C . GLU B 1 48 ? 7.449 -28.312 -8.469 1 94.5 48 GLU B C 1
ATOM 1470 O O . GLU B 1 48 ? 6.512 -28.109 -7.695 1 94.5 48 GLU B O 1
ATOM 1475 N N . LYS B 1 49 ? 7.867 -29.516 -8.867 1 94.06 49 LYS B N 1
ATOM 1476 C CA . LYS B 1 49 ? 7.312 -30.781 -8.367 1 94.06 49 LYS B CA 1
ATOM 1477 C C . LYS B 1 49 ? 8.375 -31.875 -8.352 1 94.06 49 LYS B C 1
ATOM 1479 O O . LYS B 1 49 ? 9.094 -32.062 -9.336 1 94.06 49 LYS B O 1
ATOM 1484 N N . PRO B 1 50 ? 8.5 -32.562 -7.168 1 94.75 50 PRO B N 1
ATOM 1485 C CA . PRO B 1 50 ? 9.5 -33.625 -7.145 1 94.75 50 PRO B CA 1
ATOM 1486 C C . PRO B 1 50 ? 9.344 -34.594 -8.312 1 94.75 50 PRO B C 1
ATOM 1488 O O . PRO B 1 50 ? 8.234 -35.062 -8.586 1 94.75 50 PRO B O 1
ATOM 1491 N N . GLY B 1 51 ? 10.469 -34.906 -8.938 1 97.19 51 GLY B N 1
ATOM 1492 C CA . GLY B 1 51 ? 10.461 -35.844 -10.047 1 97.19 51 GLY B CA 1
ATOM 1493 C C . GLY B 1 51 ? 10.266 -35.156 -11.391 1 97.19 51 GLY B C 1
ATOM 1494 O O . GLY B 1 51 ? 10.328 -35.812 -12.438 1 97.19 51 GLY B O 1
ATOM 1495 N N . CYS B 1 52 ? 9.961 -33.875 -11.359 1 97.19 52 CYS B N 1
ATOM 1496 C CA . CYS B 1 52 ? 9.797 -33.125 -12.594 1 97.19 52 CYS B CA 1
ATOM 1497 C C . CYS B 1 52 ? 10.82 -32 -12.68 1 97.19 52 CYS B C 1
ATOM 1499 O O . CYS B 1 52 ? 11.234 -31.453 -11.648 1 97.19 52 CYS B O 1
ATOM 1501 N N . ARG B 1 53 ? 11.219 -31.703 -13.953 1 95.94 53 ARG B N 1
ATOM 1502 C CA . ARG B 1 53 ? 12.031 -30.5 -14.141 1 95.94 53 ARG B CA 1
ATOM 1503 C C . ARG B 1 53 ? 11.211 -29.234 -13.93 1 95.94 53 ARG B C 1
ATOM 1505 O O . ARG B 1 53 ? 10.062 -29.156 -14.375 1 95.94 53 ARG B O 1
ATOM 1512 N N . PRO B 1 54 ? 11.812 -28.266 -13.312 1 95.81 54 PRO B N 1
ATOM 1513 C CA . PRO B 1 54 ? 11.086 -27 -13.133 1 95.81 54 PRO B CA 1
ATOM 1514 C C . PRO B 1 54 ? 10.656 -26.391 -14.461 1 95.81 54 PRO B C 1
ATOM 1516 O O . PRO B 1 54 ? 11.398 -26.453 -15.445 1 95.81 54 PRO B O 1
ATOM 1519 N N . GLN B 1 55 ? 9.438 -25.828 -14.477 1 95.75 55 GLN B N 1
ATOM 1520 C CA . GLN B 1 55 ? 8.891 -25.203 -15.68 1 95.75 55 GLN B CA 1
ATOM 1521 C C . GLN B 1 55 ? 8.375 -23.797 -15.391 1 95.75 55 GLN B C 1
ATOM 1523 O O . GLN B 1 55 ? 7.68 -23.578 -14.398 1 95.75 55 GLN B O 1
ATOM 1528 N N . ASN B 1 56 ? 8.672 -22.891 -16.297 1 94.62 56 ASN B N 1
ATOM 1529 C CA . ASN B 1 56 ? 8.148 -21.531 -16.172 1 94.62 56 ASN B CA 1
ATOM 1530 C C . ASN B 1 56 ? 6.699 -21.453 -16.641 1 94.62 56 ASN B C 1
ATOM 1532 O O . ASN B 1 56 ? 6.352 -21.969 -17.703 1 94.62 56 ASN B O 1
ATOM 1536 N N . LEU B 1 57 ? 5.922 -20.812 -15.766 1 94.88 57 LEU B N 1
ATOM 1537 C CA . LEU B 1 57 ? 4.52 -20.625 -16.125 1 94.88 57 LEU B CA 1
ATOM 1538 C C . LEU B 1 57 ? 4.164 -19.141 -16.172 1 94.88 57 LEU B C 1
ATOM 1540 O O . LEU B 1 57 ? 4.742 -18.328 -15.438 1 94.88 57 LEU B O 1
ATOM 1544 N N . VAL B 1 58 ? 3.246 -18.812 -17.109 1 95.19 58 VAL B N 1
ATOM 1545 C CA . VAL B 1 58 ? 2.629 -17.5 -17.141 1 95.19 58 VAL B CA 1
ATOM 1546 C C . VAL B 1 58 ? 1.263 -17.547 -16.453 1 95.19 58 VAL B C 1
ATOM 1548 O O . VAL B 1 58 ? 0.367 -18.266 -16.906 1 95.19 58 VAL B O 1
ATOM 1551 N N . LEU B 1 59 ? 1.179 -16.75 -15.375 1 95.88 59 LEU B N 1
ATOM 1552 C CA . LEU B 1 59 ? -0.084 -16.781 -14.648 1 95.88 59 LEU B CA 1
ATOM 1553 C C . LEU B 1 59 ? -0.621 -15.375 -14.43 1 95.88 59 LEU B C 1
ATOM 1555 O O . LEU B 1 59 ? 0.087 -14.398 -14.672 1 95.88 59 LEU B O 1
ATOM 1559 N N . ASP B 1 60 ? -1.9 -15.414 -14.016 1 96.88 60 ASP B N 1
ATOM 1560 C CA . ASP B 1 60 ? -2.516 -14.133 -13.68 1 96.88 60 ASP B CA 1
ATOM 1561 C C . ASP B 1 60 ? -2.322 -13.812 -12.195 1 96.88 60 ASP B C 1
ATOM 1563 O O . ASP B 1 60 ? -2.605 -14.648 -11.336 1 96.88 60 ASP B O 1
ATOM 1567 N N . ALA B 1 61 ? -1.816 -12.633 -11.977 1 97.31 61 ALA B N 1
ATOM 1568 C CA . ALA B 1 61 ? -1.618 -12.133 -10.617 1 97.31 61 ALA B CA 1
ATOM 1569 C C . ALA B 1 61 ? -2.174 -10.719 -10.469 1 97.31 61 ALA B C 1
ATOM 1571 O O . ALA B 1 61 ? -2.91 -10.242 -11.328 1 97.31 61 ALA B O 1
ATOM 1572 N N . CYS B 1 62 ? -1.978 -10.188 -9.203 1 96.06 62 CYS B N 1
ATOM 1573 C CA . CYS B 1 62 ? -2.561 -8.875 -8.938 1 96.06 62 CYS B CA 1
ATOM 1574 C C . CYS B 1 62 ? -1.474 -7.82 -8.773 1 96.06 62 CYS B C 1
ATOM 1576 O O . CYS B 1 62 ? -0.563 -7.984 -7.957 1 96.06 62 CYS B O 1
ATOM 1578 N N . PHE B 1 63 ? -1.56 -6.785 -9.602 1 95.25 63 PHE B N 1
ATOM 1579 C CA . PHE B 1 63 ? -0.646 -5.648 -9.562 1 95.25 63 PHE B CA 1
ATOM 1580 C C . PHE B 1 63 ? -1.416 -4.332 -9.547 1 95.25 63 PHE B C 1
ATOM 1582 O O . PHE B 1 63 ? -2.426 -4.191 -10.242 1 95.25 63 PHE B O 1
ATOM 1589 N N . GLY B 1 64 ? -0.827 -3.461 -8.711 1 93.81 64 GLY B N 1
ATOM 1590 C CA . GLY B 1 64 ? -1.479 -2.16 -8.742 1 93.81 64 GLY B CA 1
ATOM 1591 C C . GLY B 1 64 ? -0.961 -1.208 -7.68 1 93.81 64 GLY B C 1
ATOM 1592 O O . GLY B 1 64 ? 0.142 -1.39 -7.16 1 93.81 64 GLY B O 1
ATOM 1593 N N . ARG B 1 65 ? -1.694 -0.165 -7.562 1 92.5 65 ARG B N 1
ATOM 1594 C CA . ARG B 1 65 ? -1.423 0.891 -6.59 1 92.5 65 ARG B CA 1
ATOM 1595 C C . ARG B 1 65 ? -2.676 1.234 -5.789 1 92.5 65 ARG B C 1
ATOM 1597 O O . ARG B 1 65 ? -3.746 1.444 -6.363 1 92.5 65 ARG B O 1
ATOM 1604 N N . CYS B 1 66 ? -2.512 1.188 -4.465 1 91.06 66 CYS B N 1
ATOM 1605 C CA . CYS B 1 66 ? -3.645 1.411 -3.574 1 91.06 66 CYS B CA 1
ATOM 1606 C C . CYS B 1 66 ? -3.387 2.598 -2.654 1 91.06 66 CYS B C 1
ATOM 1608 O O . CYS B 1 66 ? -2.242 3.023 -2.486 1 91.06 66 CYS B O 1
ATOM 1610 N N . ASP B 1 67 ? -4.512 3.066 -2.123 1 90.5 67 ASP B N 1
ATOM 1611 C CA . ASP B 1 67 ? -4.41 4.242 -1.261 1 90.5 67 ASP B CA 1
ATOM 1612 C C . ASP B 1 67 ? -3.641 3.918 0.018 1 90.5 67 ASP B C 1
ATOM 1614 O O . ASP B 1 67 ? -3.939 2.934 0.697 1 90.5 67 ASP B O 1
ATOM 1618 N N . THR B 1 68 ? -2.674 4.75 0.287 1 90.75 68 THR B N 1
ATOM 1619 C CA . THR B 1 68 ? -1.903 4.668 1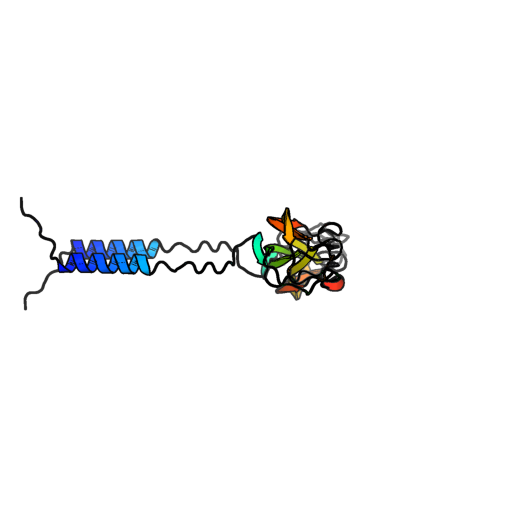.523 1 90.75 68 THR B CA 1
ATOM 1620 C C . THR B 1 68 ? -1.61 6.059 2.074 1 90.75 68 THR B C 1
ATOM 1622 O O . THR B 1 68 ? -1.599 7.039 1.326 1 90.75 68 THR B O 1
ATOM 1625 N N . TYR B 1 69 ? -1.464 6.082 3.43 1 91.25 69 TYR B N 1
ATOM 1626 C CA . TYR B 1 69 ? -1.1 7.371 4.004 1 91.25 69 TYR B CA 1
ATOM 1627 C C . TYR B 1 69 ? -0.486 7.195 5.391 1 91.25 69 TYR B C 1
ATOM 1629 O O . TYR B 1 69 ? -0.633 6.141 6.012 1 91.25 69 TYR B O 1
ATOM 1637 N N . GLU B 1 70 ? 0.207 8.219 5.73 1 92.44 70 GLU B N 1
ATOM 1638 C CA . GLU B 1 70 ? 0.838 8.328 7.043 1 92.44 70 GLU B CA 1
ATOM 1639 C C . GLU B 1 70 ? 0.614 9.703 7.656 1 92.44 70 GLU B C 1
ATOM 1641 O O . GLU B 1 70 ? 0.859 10.727 7.008 1 92.44 70 GLU B O 1
ATOM 1646 N N . VAL B 1 71 ? 0.07 9.648 8.961 1 92.81 71 VAL B N 1
ATOM 1647 C CA . VAL B 1 71 ? -0.309 10.898 9.602 1 92.81 71 VAL B CA 1
ATOM 1648 C C . VAL B 1 71 ? 0.28 10.961 11.008 1 92.81 71 VAL B C 1
ATOM 1650 O O . VAL B 1 71 ? 0.631 9.93 11.586 1 92.81 71 VAL B O 1
ATOM 1653 N N . PRO B 1 72 ? 0.421 12.219 11.492 1 91.75 72 PRO B N 1
ATOM 1654 C CA . PRO B 1 72 ? 0.953 12.336 12.852 1 91.75 72 PRO B CA 1
ATOM 1655 C C . PRO B 1 72 ? -0.024 11.836 13.914 1 91.75 72 PRO B C 1
ATOM 1657 O O . PRO B 1 72 ? -1.239 11.867 13.703 1 91.75 72 PRO B O 1
ATOM 1660 N N . GLU B 1 73 ? 0.62 11.336 14.992 1 88.75 73 GLU B N 1
ATOM 1661 C CA . GLU B 1 73 ? -0.101 10.922 16.188 1 88.75 73 GLU B CA 1
ATOM 1662 C C . GLU B 1 73 ? 0.549 11.492 17.453 1 88.75 73 GLU B C 1
ATOM 1664 O O . GLU B 1 73 ? 1.729 11.844 17.438 1 88.75 73 GLU B O 1
ATOM 1669 N N . LEU B 1 74 ? -0.301 11.531 18.469 1 85.88 74 LEU B N 1
ATOM 1670 C CA . LEU B 1 74 ? 0.194 12.07 19.734 1 85.88 74 LEU B CA 1
ATOM 1671 C C . LEU B 1 74 ? 1.068 11.047 20.453 1 85.88 74 LEU B C 1
ATOM 1673 O O . LEU B 1 74 ? 2.119 11.398 21 1 85.88 74 LEU B O 1
ATOM 1677 N N . GLU B 1 75 ? 0.658 9.859 20.406 1 84.19 75 GLU B N 1
ATOM 1678 C CA . GLU B 1 75 ? 1.35 8.805 21.141 1 84.19 75 GLU B CA 1
ATOM 1679 C C . GLU B 1 75 ? 2.512 8.242 20.328 1 84.19 75 GLU B C 1
ATOM 1681 O O . GLU B 1 75 ? 2.502 8.297 19.094 1 84.19 75 GLU B O 1
ATOM 1686 N N . PHE B 1 76 ? 3.457 7.598 21.156 1 84.56 76 PHE B N 1
ATOM 1687 C CA . PHE B 1 76 ? 4.551 6.891 20.5 1 84.56 76 PHE B CA 1
ATOM 1688 C C . PHE B 1 76 ? 4.012 5.781 19.609 1 84.56 76 PHE B C 1
ATOM 1690 O O . PHE B 1 76 ? 3.092 5.059 19.984 1 84.56 76 PHE B O 1
ATOM 1697 N N . PRO B 1 77 ? 4.645 5.777 18.281 1 84.38 77 PRO B N 1
ATOM 1698 C CA . PRO B 1 77 ? 5.844 6.387 17.703 1 84.38 77 PRO B CA 1
ATOM 1699 C C . PRO B 1 77 ? 5.547 7.684 16.953 1 84.38 77 PRO B C 1
ATOM 1701 O O . PRO B 1 77 ? 6.281 8.055 16.031 1 84.38 77 PRO B O 1
ATOM 1704 N N . PHE B 1 78 ? 4.492 8.375 17.297 1 85.75 78 PHE B N 1
ATOM 1705 C CA . PHE B 1 78 ? 4.09 9.711 16.875 1 85.75 78 PHE B CA 1
ATOM 1706 C C . PHE B 1 78 ? 3.621 9.695 15.43 1 85.75 78 PHE B C 1
ATOM 1708 O O . PHE B 1 78 ? 3.723 10.703 14.727 1 85.75 78 PHE B O 1
ATOM 1715 N N . LYS B 1 79 ? 3.365 8.531 14.977 1 88.25 79 LYS B N 1
ATOM 1716 C CA . LYS B 1 79 ? 2.779 8.398 13.648 1 88.25 79 LYS B CA 1
ATOM 1717 C C . LYS B 1 79 ? 1.841 7.199 13.578 1 88.25 79 LYS B C 1
ATOM 1719 O O . LYS B 1 79 ? 1.971 6.258 14.359 1 88.25 79 LYS B O 1
ATOM 1724 N N . SER B 1 80 ? 0.877 7.344 12.648 1 87 80 SER B N 1
ATOM 1725 C CA . SER B 1 80 ? 0.018 6.223 12.273 1 87 80 SER B CA 1
ATOM 1726 C C . SER B 1 80 ? 0.01 6.012 10.766 1 87 80 SER B C 1
ATOM 1728 O O . SER B 1 80 ? -0.001 6.977 10 1 87 80 SER B O 1
ATOM 1730 N N . SER B 1 81 ? 0.091 4.75 10.367 1 87.38 81 SER B N 1
ATOM 1731 C CA . SER B 1 81 ? 0.123 4.395 8.953 1 87.38 81 SER B CA 1
ATOM 1732 C C . SER B 1 81 ? -1.129 3.621 8.547 1 87.38 81 SER B C 1
ATOM 1734 O O . SER B 1 81 ? -1.606 2.768 9.297 1 87.38 81 SER B O 1
ATOM 1736 N N . HIS B 1 82 ? -1.622 4 7.375 1 84.44 82 HIS B N 1
ATOM 1737 C CA . HIS B 1 82 ? -2.756 3.318 6.762 1 84.44 82 HIS B CA 1
ATOM 1738 C C . HIS B 1 82 ? -2.426 2.871 5.344 1 84.44 82 HIS B C 1
ATOM 1740 O O . HIS B 1 82 ? -1.999 3.68 4.516 1 84.44 82 HIS B O 1
ATOM 1746 N N . HIS B 1 83 ? -2.641 1.677 5.125 1 84.44 83 HIS B N 1
ATOM 1747 C CA . HIS B 1 83 ? -2.242 1.215 3.801 1 84.44 83 HIS B CA 1
ATOM 1748 C C . HIS B 1 83 ? -3.172 0.116 3.299 1 84.44 83 HIS B C 1
ATOM 1750 O O . HIS B 1 83 ? -3.494 -0.817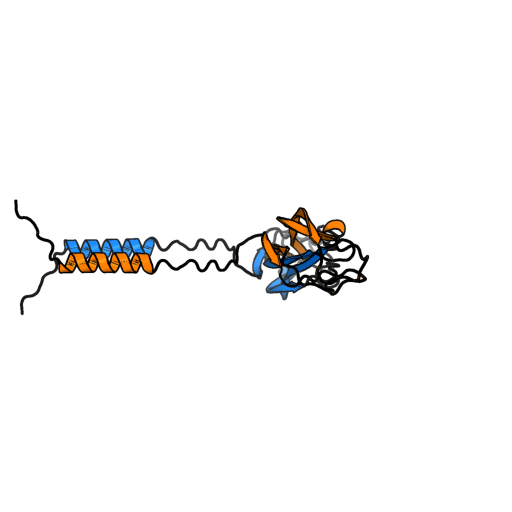 4.035 1 84.44 83 HIS B O 1
ATOM 1756 N N . GLU B 1 84 ? -3.566 0.331 2.115 1 86.75 84 GLU B N 1
ATOM 1757 C CA . GLU B 1 84 ? -4.211 -0.723 1.336 1 86.75 84 GLU B CA 1
ATOM 1758 C C . GLU B 1 84 ? -3.217 -1.394 0.39 1 86.75 84 GLU B C 1
ATOM 1760 O O . GLU B 1 84 ? -2.258 -0.764 -0.06 1 86.75 84 GLU B O 1
ATOM 1765 N N . MET B 1 85 ? -3.477 -2.588 0.132 1 87.81 85 MET B N 1
ATOM 1766 C CA . MET B 1 85 ? -2.611 -3.354 -0.76 1 87.81 85 MET B CA 1
ATOM 1767 C C . MET B 1 85 ? -3.426 -4.035 -1.854 1 87.81 85 MET B C 1
ATOM 1769 O O . MET B 1 85 ? -4.562 -4.453 -1.62 1 87.81 85 MET B O 1
ATOM 1773 N N . CYS B 1 86 ? -2.758 -4.164 -2.902 1 92.25 86 CYS B N 1
ATOM 1774 C CA . CYS B 1 86 ? -3.389 -4.887 -4 1 92.25 86 CYS B CA 1
ATOM 1775 C C . CYS B 1 86 ? -3.312 -6.395 -3.777 1 92.25 86 CYS B C 1
ATOM 1777 O O . CYS B 1 86 ? -2.221 -6.965 -3.746 1 92.25 86 CYS B O 1
ATOM 1779 N N . SER B 1 87 ? -4.562 -6.988 -3.709 1 92.5 87 SER B N 1
ATOM 1780 C CA . SER B 1 87 ? -4.621 -8.406 -3.379 1 92.5 87 SER B CA 1
ATOM 1781 C C . SER B 1 87 ? -5.633 -9.141 -4.258 1 92.5 87 SER B C 1
ATOM 1783 O O . SER B 1 87 ? -6.441 -8.5 -4.938 1 92.5 87 SER B O 1
ATOM 1785 N N . TYR B 1 88 ? -5.551 -10.492 -4.117 1 93.81 88 TYR B N 1
ATOM 1786 C CA . TYR B 1 88 ? -6.539 -11.32 -4.805 1 93.81 88 TYR B CA 1
ATOM 1787 C C . TYR B 1 88 ? -7.945 -11.016 -4.297 1 93.81 88 TYR B C 1
ATOM 1789 O O . TYR B 1 88 ? -8.172 -10.93 -3.088 1 93.81 88 TYR B O 1
ATOM 1797 N N . HIS B 1 89 ? -8.867 -10.836 -5.203 1 95.5 89 HIS B N 1
ATOM 1798 C CA . HIS B 1 89 ? -10.281 -10.805 -4.855 1 95.5 89 HIS B CA 1
ATOM 1799 C C . HIS B 1 89 ? -10.945 -12.148 -5.121 1 95.5 89 HIS B C 1
ATOM 1801 O O . HIS B 1 89 ? -11.484 -12.773 -4.203 1 95.5 89 HIS B O 1
ATOM 1807 N N . GLN B 1 90 ? -10.859 -12.578 -6.332 1 97.25 90 GLN B N 1
ATOM 1808 C CA . GLN B 1 90 ? -11.266 -13.93 -6.707 1 97.25 90 GLN B CA 1
ATOM 1809 C C . GLN B 1 90 ? -10.117 -14.695 -7.355 1 97.25 90 GLN B C 1
ATOM 1811 O O . GLN B 1 90 ? -9.375 -14.133 -8.164 1 97.25 90 GLN B O 1
ATOM 1816 N N . VAL B 1 91 ? -10.008 -15.984 -6.949 1 96.69 91 VAL B N 1
ATOM 1817 C CA . VAL B 1 91 ? -8.953 -16.828 -7.488 1 96.69 91 VAL B CA 1
ATOM 1818 C C . VAL B 1 91 ? -9.57 -18.047 -8.18 1 96.69 91 VAL B C 1
ATOM 1820 O O . VAL B 1 91 ? -10.625 -18.531 -7.766 1 96.69 91 VAL B O 1
ATOM 1823 N N . GLN B 1 92 ? -8.969 -18.438 -9.266 1 96.38 92 GLN B N 1
ATOM 1824 C CA . GLN B 1 92 ? -9.336 -19.672 -9.945 1 96.38 92 GLN B CA 1
ATOM 1825 C C . GLN B 1 92 ? -8.188 -20.688 -9.922 1 96.38 92 GLN B C 1
ATOM 1827 O O . GLN B 1 92 ? -7.055 -20.344 -10.258 1 96.38 92 GLN B O 1
ATOM 1832 N N . LEU B 1 93 ? -8.539 -21.906 -9.523 1 96.06 93 LEU B N 1
ATOM 1833 C CA . LEU B 1 93 ? -7.531 -22.953 -9.586 1 96.06 93 LEU B CA 1
ATOM 1834 C C . LEU B 1 93 ? -7.402 -23.5 -11.008 1 96.06 93 LEU B C 1
ATOM 1836 O O . LEU B 1 93 ? -8.406 -23.812 -11.656 1 96.06 93 LEU B O 1
ATOM 1840 N N . ALA B 1 94 ? -6.223 -23.516 -11.438 1 94.44 94 ALA B N 1
ATOM 1841 C CA . ALA B 1 94 ? -5.934 -24.078 -12.758 1 94.44 94 ALA B CA 1
ATOM 1842 C C . ALA B 1 94 ? -5.008 -25.281 -12.656 1 94.44 94 ALA B C 1
ATOM 1844 O O . ALA B 1 94 ? -4.086 -25.297 -11.836 1 94.44 94 ALA B O 1
ATOM 1845 N N . THR B 1 95 ? -5.328 -26.25 -13.57 1 95.5 95 THR B N 1
ATOM 1846 C CA . THR B 1 95 ? -4.523 -27.469 -13.555 1 95.5 95 THR B CA 1
ATOM 1847 C C . THR B 1 95 ? -3.9 -27.719 -14.922 1 95.5 95 THR B C 1
ATOM 1849 O O . THR B 1 95 ? -4.57 -27.594 -15.953 1 95.5 95 THR B O 1
ATOM 1852 N N . ILE B 1 96 ? -2.619 -28.062 -14.828 1 95.25 96 ILE B N 1
ATOM 1853 C CA . ILE B 1 96 ? -1.926 -28.406 -16.062 1 95.25 96 ILE B CA 1
ATOM 1854 C C . ILE B 1 96 ? -1.124 -29.688 -15.852 1 95.25 96 ILE B C 1
ATOM 1856 O O . ILE B 1 96 ? -1.02 -30.188 -14.734 1 95.25 96 ILE B O 1
ATOM 1860 N N . GLU B 1 97 ? -0.582 -30.188 -17 1 95.75 97 GLU B N 1
ATOM 1861 C CA . GLU B 1 97 ? 0.353 -31.312 -16.938 1 95.75 97 GLU B CA 1
ATOM 1862 C C . GLU B 1 97 ? 1.778 -30.859 -17.25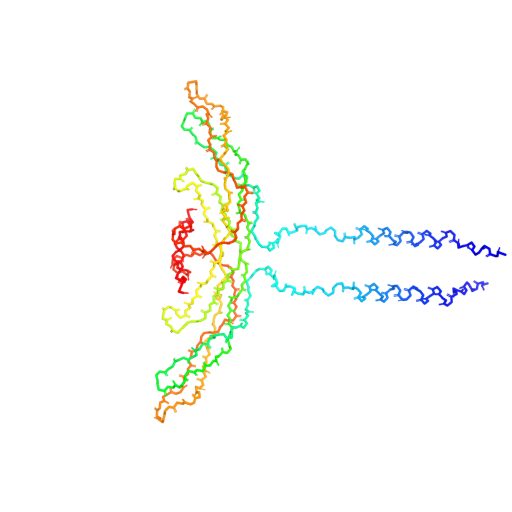 1 95.75 97 GLU B C 1
ATOM 1864 O O . GLU B 1 97 ? 2.045 -30.297 -18.312 1 95.75 97 GLU B O 1
ATOM 1869 N N . LEU B 1 98 ? 2.637 -31.047 -16.203 1 96 98 LEU B N 1
ATOM 1870 C CA . LEU B 1 98 ? 4.031 -30.672 -16.391 1 96 98 LEU B CA 1
ATOM 1871 C C . LEU B 1 98 ? 4.699 -31.562 -17.438 1 96 98 LEU B C 1
ATOM 1873 O O . LEU B 1 98 ? 4.363 -32.75 -17.562 1 96 98 LEU B O 1
ATOM 1877 N N . ASP B 1 99 ? 5.652 -30.812 -18 1 90.31 99 ASP B N 1
ATOM 1878 C CA . ASP B 1 99 ? 6.438 -31.516 -19 1 90.31 99 ASP B CA 1
ATOM 1879 C C . ASP B 1 99 ? 7.688 -32.125 -18.391 1 90.31 99 ASP B C 1
ATOM 1881 O O . ASP B 1 99 ? 8.117 -31.734 -17.312 1 90.31 99 ASP B O 1
ATOM 1885 N N . ASP B 1 100 ? 8.172 -33.094 -18.938 1 93.44 100 ASP B N 1
ATOM 1886 C CA . ASP B 1 100 ? 9.469 -33.688 -18.625 1 93.44 100 ASP B CA 1
ATOM 1887 C C . ASP B 1 100 ? 9.477 -34.25 -17.203 1 93.44 100 ASP B C 1
ATOM 1889 O O . ASP B 1 100 ? 10.258 -33.781 -16.359 1 93.44 100 ASP B O 1
ATOM 1893 N N . CYS B 1 101 ? 8.773 -35.062 -16.891 1 97.25 101 CYS B N 1
ATOM 1894 C CA . CYS B 1 101 ? 8.711 -35.781 -15.617 1 97.25 101 CYS B CA 1
ATOM 1895 C C . CYS B 1 101 ? 9.164 -37.219 -15.758 1 97.25 101 CYS B C 1
ATOM 1897 O O . CYS B 1 101 ? 9.07 -37.781 -16.844 1 97.25 101 CYS B O 1
ATOM 1899 N N . ASP B 1 102 ? 9.711 -37.781 -14.703 1 97.31 102 ASP B N 1
ATOM 1900 C CA . ASP B 1 102 ? 10.141 -39.188 -14.688 1 97.31 102 ASP B CA 1
ATOM 1901 C C . ASP B 1 102 ? 8.969 -40.125 -14.922 1 97.31 102 ASP B C 1
ATOM 1903 O O . ASP B 1 102 ? 7.82 -39.781 -14.617 1 97.31 102 ASP B O 1
ATOM 1907 N N . PRO B 1 103 ? 9.336 -41.281 -15.562 1 96.69 103 PRO B N 1
ATOM 1908 C CA . PRO B 1 103 ? 8.266 -42.25 -15.734 1 96.69 103 PRO B CA 1
ATOM 1909 C C . PRO B 1 103 ? 7.574 -42.594 -14.414 1 96.69 103 PRO B C 1
ATOM 1911 O O . PRO B 1 103 ? 8.234 -42.781 -13.391 1 96.69 103 PRO B O 1
ATOM 1914 N N . GLY B 1 104 ? 6.215 -42.531 -14.461 1 96.81 104 GLY B N 1
ATOM 1915 C CA . GLY B 1 104 ? 5.441 -42.938 -13.297 1 96.81 104 GLY B CA 1
ATOM 1916 C C . GLY B 1 104 ? 5.066 -41.781 -12.391 1 96.81 104 GLY B C 1
ATOM 1917 O O . GLY B 1 104 ? 4.289 -41.938 -11.453 1 96.81 104 GLY B O 1
ATOM 1918 N N . VAL B 1 105 ? 5.742 -40.688 -12.617 1 96.62 105 VAL B N 1
ATOM 1919 C CA . VAL B 1 105 ? 5.48 -39.531 -11.781 1 96.62 105 VAL B CA 1
ATOM 1920 C C . VAL B 1 105 ? 4.168 -38.875 -12.195 1 96.62 105 VAL B C 1
ATOM 1922 O O . VAL B 1 105 ? 3.885 -38.719 -13.391 1 96.62 105 VAL B O 1
ATOM 1925 N N . ASN B 1 106 ? 3.303 -38.531 -11.188 1 96.5 106 ASN B N 1
ATOM 1926 C CA . ASN B 1 106 ? 2.107 -37.75 -11.469 1 96.5 106 ASN B CA 1
ATOM 1927 C C . ASN B 1 106 ? 2.461 -36.344 -11.992 1 96.5 106 ASN B C 1
ATOM 1929 O O . ASN B 1 106 ? 3.027 -35.531 -11.258 1 96.5 106 ASN B O 1
ATOM 1933 N N . ARG B 1 107 ? 2.039 -36 -13.195 1 96.75 107 ARG B N 1
ATOM 1934 C CA . ARG B 1 107 ? 2.471 -34.781 -13.891 1 96.75 107 ARG B CA 1
ATOM 1935 C C . ARG B 1 107 ? 1.516 -33.625 -13.617 1 96.75 107 ARG B C 1
ATOM 1937 O O . ARG B 1 107 ? 1.767 -32.5 -14.039 1 96.75 107 ARG B O 1
ATOM 1944 N N . THR B 1 108 ? 0.43 -33.875 -12.93 1 96.56 108 THR B N 1
ATOM 1945 C CA . THR B 1 108 ? -0.597 -32.875 -12.711 1 96.56 108 THR B CA 1
ATOM 1946 C C . THR B 1 108 ? -0.092 -31.797 -11.766 1 96.56 108 THR B C 1
ATOM 1948 O O . THR B 1 108 ? 0.485 -32.094 -10.719 1 96.56 108 THR B O 1
ATOM 1951 N N . TYR B 1 109 ? -0.209 -30.562 -12.188 1 95.12 109 TYR B N 1
ATOM 1952 C CA . TYR B 1 109 ? 0.208 -29.406 -11.398 1 95.12 109 TYR B CA 1
ATOM 1953 C C . TYR B 1 109 ? -0.913 -28.375 -11.305 1 95.12 109 TYR B C 1
ATOM 1955 O O . TYR B 1 109 ? -1.466 -27.953 -12.328 1 95.12 109 TYR B O 1
ATOM 1963 N N . THR B 1 110 ? -1.234 -27.953 -9.984 1 94.25 110 THR B N 1
ATOM 1964 C CA . THR B 1 110 ? -2.311 -27 -9.766 1 94.25 110 THR B CA 1
ATOM 1965 C C . THR B 1 110 ? -1.764 -25.688 -9.188 1 94.25 110 THR B C 1
ATOM 1967 O O . THR B 1 110 ? -0.891 -25.719 -8.32 1 94.25 110 THR B O 1
ATOM 1970 N N . TYR B 1 111 ? -2.205 -24.656 -9.766 1 93.25 111 TYR B N 1
ATOM 1971 C CA . TYR B 1 111 ? -1.779 -23.344 -9.281 1 93.25 111 TYR B CA 1
ATOM 1972 C C . TYR B 1 111 ? -2.955 -22.375 -9.219 1 93.25 111 TYR B C 1
ATOM 1974 O O . TYR B 1 111 ? -4.035 -22.672 -9.742 1 93.25 111 TYR B O 1
ATOM 1982 N N . ARG B 1 112 ? -2.723 -21.234 -8.547 1 94.5 112 ARG B N 1
ATOM 1983 C CA . ARG B 1 112 ? -3.754 -20.219 -8.383 1 94.5 112 ARG B CA 1
ATOM 1984 C C . ARG B 1 112 ? -3.611 -19.109 -9.43 1 94.5 112 ARG B C 1
ATOM 1986 O O . ARG B 1 112 ? -2.508 -18.625 -9.672 1 94.5 112 ARG B O 1
ATOM 1993 N N . ASN B 1 113 ? -4.75 -18.859 -10.016 1 95.69 113 ASN B N 1
ATOM 1994 C CA . ASN B 1 113 ? -4.828 -17.781 -10.984 1 95.69 113 ASN B CA 1
ATOM 1995 C C . ASN B 1 113 ? -5.785 -16.688 -10.523 1 95.69 113 ASN B C 1
ATOM 1997 O O . ASN B 1 113 ? -6.93 -16.969 -10.156 1 95.69 113 ASN B O 1
ATOM 2001 N N . ALA B 1 114 ? -5.281 -15.461 -10.609 1 97.5 114 ALA B N 1
ATOM 2002 C CA . ALA B 1 114 ? -6.164 -14.359 -10.242 1 97.5 114 ALA B CA 1
ATOM 2003 C C . ALA B 1 114 ? -7.281 -14.188 -11.266 1 97.5 114 ALA B C 1
ATOM 2005 O O . ALA B 1 114 ? -7.023 -14.023 -12.461 1 97.5 114 ALA B O 1
ATOM 2006 N N . LYS B 1 115 ? -8.5 -14.211 -10.797 1 98.06 115 LYS B N 1
ATOM 2007 C CA . LYS B 1 115 ? -9.648 -13.891 -11.641 1 98.06 115 LYS B CA 1
ATOM 2008 C C . LYS B 1 115 ? -10.008 -12.414 -11.539 1 98.06 115 LYS B C 1
ATOM 2010 O O . LYS B 1 115 ? -10.383 -11.789 -12.531 1 98.06 115 LYS B O 1
ATOM 2015 N N . SER B 1 116 ? -9.922 -11.93 -10.273 1 97.62 116 SER B N 1
ATOM 2016 C CA . SER B 1 116 ? -10.102 -10.5 -10.031 1 97.62 116 SER B CA 1
ATOM 2017 C C . SER B 1 116 ? -9.234 -10.023 -8.875 1 97.62 116 SER B C 1
ATOM 2019 O O . SER B 1 116 ? -8.773 -10.828 -8.062 1 97.62 116 SER B O 1
ATOM 2021 N N . CYS B 1 117 ? -8.977 -8.742 -8.867 1 96.88 117 CYS B N 1
ATOM 2022 C CA . CYS B 1 117 ? -8.117 -8.125 -7.859 1 96.88 117 CYS B CA 1
ATOM 2023 C C . CYS B 1 117 ? -8.797 -6.926 -7.219 1 96.88 117 CYS B C 1
ATOM 2025 O O . CYS B 1 117 ? -9.711 -6.34 -7.801 1 96.88 117 CYS B O 1
ATOM 2027 N N . LYS B 1 118 ? -8.336 -6.602 -5.938 1 94.56 118 LYS B N 1
ATOM 2028 C CA . LYS B 1 118 ? -8.875 -5.414 -5.277 1 94.56 118 LYS B CA 1
ATOM 2029 C C . LYS B 1 118 ? -7.887 -4.871 -4.246 1 94.56 118 LYS B C 1
ATOM 2031 O O . LYS B 1 118 ? -7.016 -5.602 -3.766 1 94.56 118 LYS B O 1
ATOM 2036 N N . CYS B 1 119 ? -8.062 -3.559 -4.012 1 92.38 119 CYS B N 1
ATOM 2037 C CA . CYS B 1 119 ? -7.352 -2.967 -2.881 1 92.38 119 CYS B CA 1
ATOM 2038 C C . CYS B 1 119 ? -8.031 -3.326 -1.563 1 92.38 119 CYS B C 1
ATOM 2040 O O . CYS B 1 119 ? -9.242 -3.18 -1.425 1 92.38 119 CYS B O 1
ATOM 2042 N N . ARG B 1 120 ? -7.141 -3.861 -0.618 1 88.31 120 ARG B N 1
ATOM 2043 C CA . ARG B 1 120 ? -7.648 -4.238 0.697 1 88.31 120 ARG B CA 1
ATOM 2044 C C . ARG B 1 120 ? -6.723 -3.742 1.804 1 88.31 120 ARG B C 1
ATOM 2046 O O . ARG B 1 120 ? -5.516 -3.602 1.595 1 88.31 120 ARG B O 1
ATOM 2053 N N . ASN B 1 121 ? -7.406 -3.506 2.906 1 84.5 121 ASN B N 1
ATOM 2054 C CA . ASN B 1 121 ? -6.578 -3.176 4.059 1 84.5 121 ASN B CA 1
ATOM 2055 C C . ASN B 1 121 ? -5.672 -4.34 4.453 1 84.5 121 ASN B C 1
ATOM 2057 O O . ASN B 1 121 ? -6.098 -5.496 4.434 1 84.5 121 ASN B O 1
ATOM 2061 N N . CYS B 1 122 ? -4.461 -3.934 4.738 1 75.81 122 CYS B N 1
ATOM 2062 C CA . CYS B 1 122 ? -3.508 -4.953 5.168 1 75.81 122 CYS B CA 1
ATOM 2063 C C . CYS B 1 122 ? -3.777 -5.379 6.609 1 75.81 122 CYS B C 1
ATOM 2065 O O . CYS B 1 122 ? -3.982 -4.535 7.48 1 75.81 122 CYS B O 1
ATOM 2067 N N . THR B 1 123 ? -3.924 -6.719 6.828 1 73.56 123 THR B N 1
ATOM 2068 C CA . THR B 1 123 ? -4.082 -7.301 8.156 1 73.56 123 THR B CA 1
ATOM 2069 C C . THR B 1 123 ? -3.127 -8.477 8.352 1 73.56 123 THR B C 1
ATOM 2071 O O . THR B 1 123 ? -2.58 -9 7.379 1 73.56 123 THR B O 1
ATOM 2074 N N . PRO B 1 124 ? -2.842 -8.852 9.625 1 68.62 124 PRO B N 1
ATOM 2075 C CA . PRO B 1 124 ? -2.012 -10.031 9.859 1 68.62 124 PRO B CA 1
ATOM 2076 C C . PRO B 1 124 ? -2.574 -11.289 9.188 1 68.62 124 PRO B C 1
ATOM 2078 O O . PRO B 1 124 ? -1.817 -12.195 8.828 1 68.62 124 PRO B O 1
ATOM 2081 N N . PHE B 1 125 ? -3.826 -11.305 8.961 1 67.5 125 PHE B N 1
ATOM 2082 C CA . PHE B 1 125 ? -4.461 -12.523 8.461 1 67.5 125 PHE B CA 1
ATOM 2083 C C . PHE B 1 125 ? -4.484 -12.531 6.938 1 67.5 125 PHE B C 1
ATOM 2085 O O . PHE B 1 125 ? -4.512 -13.602 6.32 1 67.5 125 PHE B O 1
ATOM 2092 N N . ASN B 1 126 ? -4.422 -11.375 6.383 1 67.12 126 ASN B N 1
ATOM 2093 C CA . ASN B 1 126 ? -4.578 -11.352 4.934 1 67.12 126 ASN B CA 1
ATOM 2094 C C . ASN B 1 126 ? -3.248 -11.086 4.23 1 67.12 126 ASN B C 1
ATOM 2096 O O . ASN B 1 126 ? -2.871 -11.812 3.312 1 67.12 126 ASN B O 1
ATOM 2100 N N . THR B 1 127 ? -2.627 -10.047 4.719 1 64 127 THR B N 1
ATOM 2101 C CA . THR B 1 127 ? -1.417 -9.648 4.008 1 64 127 THR B CA 1
ATOM 2102 C C . THR B 1 127 ? -0.206 -9.695 4.934 1 64 127 THR B C 1
ATOM 2104 O O . THR B 1 127 ? 0.859 -9.172 4.598 1 64 127 THR B O 1
ATOM 2107 N N . PHE B 1 128 ? -0.424 -10.383 6.078 1 61.59 128 PHE B N 1
ATOM 2108 C CA . PHE B 1 128 ? 0.64 -10.555 7.059 1 61.59 128 PHE B CA 1
ATOM 2109 C C . PHE B 1 128 ? 1.203 -9.211 7.488 1 61.59 128 PHE B C 1
ATOM 2111 O O . PHE B 1 128 ? 2.42 -9.039 7.594 1 61.59 128 PHE B O 1
ATOM 2118 N N . CYS B 1 129 ? 0.379 -8.18 7.324 1 59.97 129 CYS B N 1
ATOM 2119 C CA . CYS B 1 129 ? 0.714 -6.84 7.785 1 59.97 129 CYS B CA 1
ATOM 2120 C C . CYS B 1 129 ? 0.125 -6.574 9.164 1 59.97 129 CYS B C 1
ATOM 2122 O O . CYS B 1 129 ? -0.951 -7.078 9.492 1 59.97 129 CYS B O 1
ATOM 2124 N N . PHE B 1 130 ? 0.86 -6.5 10.273 1 49.44 130 PHE B N 1
ATOM 2125 C CA . PHE B 1 130 ? 0.337 -6.07 11.562 1 49.44 130 PHE B CA 1
ATOM 2126 C C . PHE B 1 130 ? -0.029 -4.59 11.539 1 49.44 130 PHE B C 1
ATOM 2128 O O . PHE B 1 130 ? 0.844 -3.727 11.648 1 49.44 130 PHE B O 1
ATOM 2135 N N . GLY B 1 131 ? -0.526 -4.082 10.57 1 42.84 131 GLY B N 1
ATOM 2136 C CA . GLY B 1 131 ? -0.876 -2.67 10.531 1 42.84 131 GLY B CA 1
ATOM 2137 C C . GLY B 1 131 ? -1.725 -2.236 11.711 1 42.84 131 GLY B C 1
ATOM 2138 O O . GLY B 1 131 ? -2.482 -3.035 12.26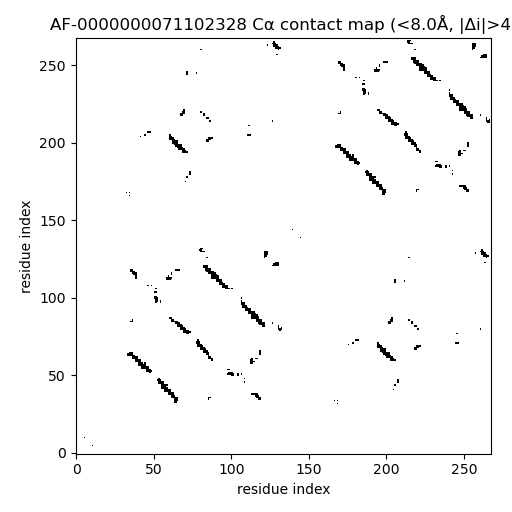6 1 42.84 131 GLY B O 1
ATOM 2139 N N . LEU B 1 132 ? -1.24 -1.594 12.82 1 38.31 132 LEU B N 1
ATOM 2140 C CA . LEU B 1 132 ? -2.078 -0.936 13.82 1 38.31 132 LEU B CA 1
ATOM 2141 C C . LEU B 1 132 ? -3.15 -0.082 13.148 1 38.31 132 LEU B C 1
ATOM 2143 O O . LEU B 1 132 ? -2.836 0.9 12.477 1 38.31 132 LEU B O 1
ATOM 2147 N N . SER B 1 133 ? -3.938 -0.498 12.289 1 33.44 133 SER B N 1
ATOM 2148 C CA . SER B 1 133 ? -5.125 0.346 12.219 1 33.44 133 SER B CA 1
ATOM 2149 C C . SER B 1 133 ? -5.723 0.577 13.609 1 33.44 133 SER B C 1
ATOM 2151 O O . SER B 1 133 ? -6.094 -0.376 14.297 1 33.44 133 SER B O 1
ATOM 2153 N N . LEU B 1 134 ? -5.137 1.298 14.492 1 29.45 134 LEU B N 1
ATOM 2154 C CA . LEU B 1 134 ? -6.055 1.835 15.492 1 29.45 134 LEU B CA 1
ATOM 2155 C C . LEU B 1 134 ? -7.203 2.586 14.828 1 29.45 134 LEU B C 1
ATOM 2157 O O . LEU B 1 134 ? -7 3.273 13.82 1 29.45 134 LEU B O 1
#